Protein 1NRF (pdb70)

GO terms:
  GO:0005886 plasma membrane (C, EXP)

Solvent-accessible surface area: 11042 Å² total; per-residue (Å²): 81,40,135,61,45,70,51,68,113,56,108,9,36,96,30,2,87,127,31,72,12,61,0,0,0,0,7,4,24,24,90,145,114,35,0,6,0,32,52,114,165,23,0,54,37,95,40,18,0,0,14,0,2,3,1,0,3,0,0,19,0,5,52,62,50,44,12,66,125,142,96,8,108,35,93,62,96,48,63,165,50,112,122,177,104,42,26,91,76,5,58,2,74,41,0,3,95,30,22,0,15,4,0,2,30,64,0,3,121,116,11,24,66,121,119,2,100,127,6,0,144,66,4,129,0,3,58,45,68,10,40,74,35,20,49,1,5,67,78,28,20,0,52,1,5,0,15,50,0,0,20,9,1,40,65,1,47,68,37,100,42,124,34,117,134,66,12,10,89,5,0,34,54,11,5,100,97,107,132,38,130,49,60,27,4,0,4,13,43,1,60,18,96,76,100,33,112,73,11,8,0,4,4,1,1,0,0,33,28,108,119,21,17,24,1,0,0,0,1,1,51,7,118,66,173,57,1,3,65,6,0,14,101,0,0,58,30,0,1,81,141,78,46,14,10,71

Sequence (246 aa):
FLPGTNVEYEDYSTFFDKFSASGGFVLFNSNRKKYTIYNRKESTSRFAPASTYKVFSALLALESGIITKNDSHMTWDGTQYPYKEWNQDQDLFSAMSSSTTWYFQKLDRQIGEDHLRHYLKSIHYGNEDFSVPADYWWLDGSLQISPLEQVNILKKFYDNEFDFKQSNIETVKDSIRLEESNGRVLSGKTGTSVINGELHAGWFIGYVETADNTFFFAVHIQGEKRAAGSSAAEIALSILDKKGIYP

InterPro domains:
  IPR001460 Penicillin-binding protein, transpeptidase [PF00905] (377-590)
  IPR008756 Peptidase M56 [PF05569] (12-308)
  IPR012338 Beta-lactamase/transpeptidase-like [G3DSA:3.40.710.10] (341-601)
  IPR012338 Beta-lactamase/transpeptidase-like [SSF56601] (356-594)
  IPR052173 Beta-lactam antibiotic response regulator [PTHR34978] (4-353)

CATH classification: 3.40.710.10

Radius of gyration: 17.17 Å; Cα contacts (8 Å, |Δi|>4): 501; chains: 1; bounding box: 43×40×42 Å

B-factor: mean 40.25, std 11.29, range [9.97, 75.75]

Organism: Bacillus licheniformis (NCBI:txid1402)

Structure (mmCIF, N/CA/C/O backbone):
data_1NRF
#
_entry.id   1NRF
#
_cell.length_a   45.848
_cell.length_b   45.848
_cell.length_c   130.198
_cell.angle_alpha   90.00
_cell.angle_beta   90.00
_cell.angle_gamma   90.00
#
_symmetry.space_group_name_H-M   'P 41'
#
loop_
_entity.id
_entity.type
_entity.pdbx_description
1 polymer 'REGULATORY PROTEIN BLAR1'
2 water water
#
loop_
_atom_site.group_PDB
_atom_site.id
_atom_site.type_symbol
_atom_site.label_atom_id
_atom_site.label_alt_id
_atom_site.label_comp_id
_atom_site.label_asym_id
_atom_site.label_entity_id
_atom_site.label_seq_id
_atom_site.pdbx_PDB_ins_code
_atom_site.Cartn_x
_atom_site.Cartn_y
_atom_site.Cartn_z
_atom_site.occupancy
_atom_site.B_iso_or_equiv
_atom_site.auth_seq_id
_atom_site.auth_comp_id
_atom_site.auth_asym_id
_atom_site.auth_atom_id
_atom_site.pdbx_PDB_model_num
ATOM 1 N N . PHE A 1 13 ? 22.309 30.596 -14.654 1.00 53.80 352 PHE A N 1
ATOM 2 C CA . PHE A 1 13 ? 21.032 30.414 -15.413 1.00 55.71 352 PHE A CA 1
ATOM 3 C C . PHE A 1 13 ? 21.215 29.477 -16.596 1.00 56.67 352 PHE A C 1
ATOM 4 O O . PHE A 1 13 ? 21.500 29.913 -17.714 1.00 57.37 352 PHE A O 1
ATOM 12 N N . LEU A 1 14 ? 21.043 28.186 -16.333 1.00 57.14 353 LEU A N 1
ATOM 13 C CA . LEU A 1 14 ? 21.192 27.151 -17.347 1.00 58.90 353 LEU A CA 1
ATOM 14 C C . LEU A 1 14 ? 20.391 27.450 -18.616 1.00 59.78 353 LEU A C 1
ATOM 15 O O . LEU A 1 14 ? 19.298 28.017 -18.562 1.00 61.50 353 LEU A O 1
ATOM 20 N N . PRO A 1 15 ? 20.931 27.074 -19.782 1.00 60.19 354 PRO A N 1
ATOM 21 C CA . PRO A 1 15 ? 20.206 27.330 -21.029 1.00 59.78 354 PRO A CA 1
ATOM 22 C C . PRO A 1 15 ? 18.940 26.484 -21.102 1.00 58.71 354 PRO A C 1
ATOM 23 O O . PRO A 1 15 ? 18.980 25.273 -20.888 1.00 57.78 354 PRO A O 1
ATOM 27 N N . GLY A 1 16 ? 17.821 27.134 -21.398 1.00 58.68 355 GLY A N 1
ATOM 28 C CA . GLY A 1 16 ? 16.556 26.432 -21.489 1.00 58.75 355 GLY A CA 1
ATOM 29 C C . GLY A 1 16 ? 15.796 26.469 -20.180 1.00 58.67 355 GLY A C 1
ATOM 30 O O . GLY A 1 16 ? 15.216 25.462 -19.778 1.00 58.99 355 GLY A O 1
ATOM 31 N N . THR A 1 17 ? 15.792 27.630 -19.523 1.00 58.35 356 THR A N 1
ATOM 32 C CA . THR A 1 17 ? 15.113 27.801 -18.236 1.00 56.99 356 THR A CA 1
ATOM 33 C C . THR A 1 17 ? 14.408 29.154 -18.131 1.00 56.83 356 THR A C 1
ATOM 34 O O . THR A 1 17 ? 14.483 29.971 -19.048 1.00 56.49 356 THR A O 1
ATOM 38 N N . ASN A 1 18 ? 13.717 29.372 -17.010 1.00 56.74 357 ASN A N 1
ATOM 39 C CA . ASN A 1 18 ? 13.018 30.630 -16.748 1.00 56.79 357 ASN A CA 1
ATOM 40 C C . ASN A 1 18 ? 13.227 31.030 -15.279 1.00 56.08 357 ASN A C 1
ATOM 41 O O . ASN A 1 18 ? 13.455 30.182 -14.417 1.00 54.94 357 ASN A O 1
ATOM 46 N N . VAL A 1 19 ? 13.166 32.326 -15.000 1.00 55.91 358 VAL A N 1
ATOM 47 C CA . VAL A 1 19 ? 13.389 32.822 -13.649 1.00 54.99 358 VAL A CA 1
ATOM 48 C C . VAL A 1 19 ? 12.197 33.562 -13.044 1.00 54.19 358 VAL A C 1
ATOM 49 O O . VAL A 1 19 ? 11.459 34.257 -13.737 1.00 53.96 358 VAL A O 1
ATOM 53 N N . GLU A 1 20 ? 12.029 33.395 -11.737 1.00 54.79 359 GLU A N 1
ATOM 54 C CA . GLU A 1 20 ? 10.956 34.031 -10.978 1.00 54.37 359 GLU A CA 1
ATOM 55 C C . GLU A 1 20 ? 11.592 34.747 -9.786 1.00 52.00 359 GLU A C 1
ATOM 56 O O . GLU A 1 20 ? 12.605 34.303 -9.249 1.00 50.81 359 GLU A O 1
ATOM 62 N N . TYR A 1 21 ? 11.004 35.857 -9.374 1.00 49.29 360 TYR A N 1
ATOM 63 C CA . TYR A 1 21 ? 11.546 36.596 -8.250 1.00 47.21 360 TYR A CA 1
ATOM 64 C C . TYR A 1 21 ? 10.536 36.686 -7.117 1.00 47.72 360 TYR A C 1
ATOM 65 O O . TYR A 1 21 ? 9.339 36.837 -7.352 1.00 46.09 360 TYR A O 1
ATOM 74 N N . GLU A 1 22 ? 11.025 36.569 -5.887 1.00 48.69 361 GLU A N 1
ATOM 75 C CA . GLU A 1 22 ? 10.166 36.652 -4.714 1.00 49.79 361 GLU A CA 1
ATOM 76 C C . GLU A 1 22 ? 10.856 37.383 -3.583 1.00 49.96 361 GLU A C 1
ATOM 77 O O . GLU A 1 22 ? 12.073 37.577 -3.600 1.00 49.92 361 GLU A O 1
ATOM 83 N N . ASP A 1 23 ? 10.067 37.793 -2.599 1.00 49.79 362 ASP A N 1
ATOM 84 C CA . ASP A 1 23 ? 10.598 38.526 -1.461 1.00 50.37 362 ASP A CA 1
ATOM 85 C C . ASP A 1 23 ? 10.555 37.673 -0.199 1.00 48.96 362 ASP A C 1
ATOM 86 O O . ASP A 1 23 ? 9.489 37.225 0.217 1.00 48.51 362 ASP A O 1
ATOM 91 N N . TYR A 1 24 ? 11.720 37.453 0.402 1.00 48.14 363 TYR A N 1
ATOM 92 C CA . TYR A 1 24 ? 11.813 36.659 1.616 1.00 46.98 363 TYR A CA 1
ATOM 93 C C . TYR A 1 24 ? 12.554 37.423 2.701 1.00 46.49 363 TYR A C 1
ATOM 94 O O . TYR A 1 24 ? 13.037 36.839 3.673 1.00 46.67 363 TYR A O 1
ATOM 103 N N . SER A 1 25 ? 12.635 38.737 2.523 1.00 45.96 364 SER A N 1
ATOM 104 C CA . SER A 1 25 ? 13.297 39.624 3.473 1.00 45.86 364 SER A CA 1
ATOM 105 C C . SER A 1 25 ? 13.025 39.261 4.928 1.00 44.94 364 SER A C 1
ATOM 106 O O . SER A 1 25 ? 13.954 39.097 5.719 1.00 44.24 364 SER A O 1
ATOM 109 N N . THR A 1 26 ? 11.744 39.151 5.272 1.00 45.14 365 THR A N 1
ATOM 110 C CA . THR A 1 26 ? 11.320 38.835 6.635 1.00 45.39 365 THR A CA 1
ATOM 111 C C . THR A 1 26 ? 11.981 37.580 7.212 1.00 44.21 365 THR A C 1
ATOM 112 O O . THR A 1 26 ? 12.220 37.494 8.420 1.00 41.60 365 THR A O 1
ATOM 116 N N . PHE A 1 27 ? 12.271 36.608 6.353 1.00 43.30 366 PHE A N 1
ATOM 117 C CA . PHE A 1 27 ? 12.920 35.387 6.804 1.00 43.48 366 PHE A CA 1
ATOM 118 C C . PHE A 1 27 ? 14.372 35.690 7.158 1.00 42.75 366 PHE A C 1
ATOM 119 O O . PHE A 1 27 ? 14.938 35.083 8.065 1.00 44.20 366 PHE A O 1
ATOM 127 N N . PHE A 1 28 ? 14.967 36.636 6.441 1.00 41.27 367 PHE A N 1
ATOM 128 C CA . PHE A 1 28 ? 16.345 37.040 6.702 1.00 40.72 367 PHE A CA 1
ATOM 129 C C . PHE A 1 28 ? 16.372 37.996 7.901 1.00 41.71 367 PHE A C 1
ATOM 130 O O . PHE A 1 28 ? 17.300 37.970 8.711 1.00 42.10 367 PHE A O 1
ATOM 138 N N . ASP A 1 29 ? 15.336 38.825 8.013 1.00 41.46 368 ASP A N 1
ATOM 139 C CA . ASP A 1 29 ? 15.214 39.789 9.106 1.00 40.64 368 ASP A CA 1
ATOM 140 C C . ASP A 1 29 ? 15.223 39.104 10.468 1.00 39.82 368 ASP A C 1
ATOM 141 O O . ASP A 1 29 ? 15.760 39.643 11.434 1.00 37.95 368 ASP A O 1
ATOM 146 N N . LYS A 1 30 ? 14.608 37.925 10.540 1.00 41.34 369 LYS A N 1
ATOM 147 C CA . LYS A 1 30 ? 14.521 37.166 11.790 1.00 42.56 369 LYS A CA 1
ATOM 148 C C . LYS A 1 30 ? 15.876 36.880 12.421 1.00 41.53 369 LYS A C 1
ATOM 149 O O . LYS A 1 30 ? 15.972 36.684 13.630 1.00 42.32 369 LYS A O 1
ATOM 155 N N . PHE A 1 31 ? 16.919 36.862 11.599 1.00 41.63 370 PHE A N 1
ATOM 156 C CA . PHE A 1 31 ? 18.268 36.591 12.078 1.00 40.91 370 PHE A CA 1
ATOM 157 C C . PHE A 1 31 ? 19.177 37.801 11.940 1.00 40.71 370 PHE A C 1
ATOM 158 O O . PHE A 1 31 ? 20.401 37.668 11.920 1.00 41.15 370 PHE A O 1
ATOM 166 N N . SER A 1 32 ? 18.565 38.980 11.859 1.00 39.93 371 SER A N 1
ATOM 167 C CA . SER A 1 32 ? 19.307 40.227 11.725 1.00 41.39 371 SER A CA 1
ATOM 168 C C . SER A 1 32 ? 20.335 40.089 10.610 1.0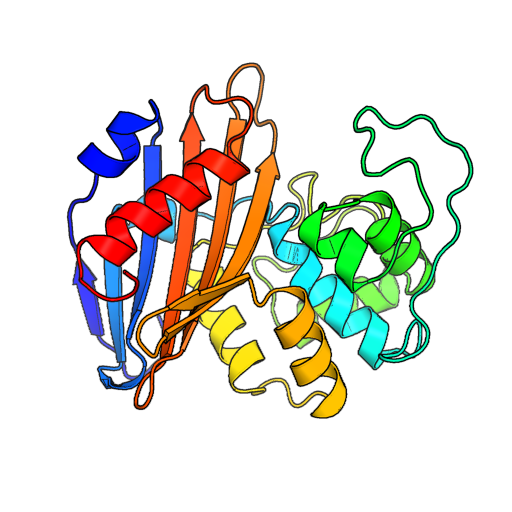0 40.54 371 SER A C 1
ATOM 169 O O . SER A 1 32 ? 21.469 40.573 10.721 1.00 41.07 371 SER A O 1
ATOM 172 N N . ALA A 1 33 ? 19.925 39.435 9.528 1.00 40.00 372 ALA A N 1
ATOM 173 C CA . ALA A 1 33 ? 20.811 39.207 8.394 1.00 39.89 372 ALA A CA 1
ATOM 174 C C . ALA A 1 33 ? 20.246 39.672 7.059 1.00 39.79 372 ALA A C 1
ATOM 175 O O . ALA A 1 33 ? 19.046 39.918 6.916 1.00 39.18 372 ALA A O 1
ATOM 177 N N . SER A 1 34 ? 21.139 39.786 6.083 1.00 39.87 373 SER A N 1
ATOM 178 C CA . SER A 1 34 ? 20.773 40.159 4.726 1.00 39.94 373 SER A CA 1
ATOM 179 C C . SER A 1 34 ? 21.483 39.136 3.847 1.00 38.43 373 SER A C 1
ATOM 180 O O . SER A 1 34 ? 22.518 38.597 4.228 1.00 39.32 373 SER A O 1
ATOM 183 N N . GLY A 1 35 ? 20.920 38.849 2.684 1.00 38.65 374 GLY A N 1
ATOM 184 C CA . GLY A 1 35 ? 21.539 37.873 1.811 1.00 36.21 374 GLY A CA 1
ATOM 185 C C . GLY A 1 35 ? 20.659 37.500 0.637 1.00 36.48 374 GLY A C 1
ATOM 186 O O . GLY A 1 35 ? 19.816 38.287 0.196 1.00 35.45 374 GLY A O 1
ATOM 187 N N . GLY A 1 36 ? 20.851 36.291 0.128 1.00 34.93 375 GLY A N 1
ATOM 188 C CA . GLY A 1 36 ? 20.071 35.865 -1.009 1.00 34.43 375 GLY A CA 1
ATOM 189 C C . GLY A 1 36 ? 19.582 34.443 -0.920 1.00 34.66 375 GLY A C 1
ATOM 190 O O . GLY A 1 36 ? 19.995 33.670 -0.049 1.00 36.61 375 GLY A O 1
ATOM 191 N N . PHE A 1 37 ? 18.696 34.100 -1.848 1.00 33.87 376 PHE A N 1
ATOM 192 C CA . PHE A 1 37 ? 18.116 32.774 -1.906 1.00 30.24 376 PHE A CA 1
ATOM 193 C C . PHE A 1 37 ? 17.885 32.353 -3.353 1.00 29.50 376 PHE A C 1
ATOM 194 O O . PHE A 1 37 ? 17.214 33.050 -4.118 1.00 29.63 376 PHE A O 1
ATOM 202 N N . VAL A 1 38 ? 18.466 31.219 -3.726 1.00 26.52 377 VAL A N 1
ATOM 203 C CA . VAL A 1 38 ? 18.286 30.676 -5.056 1.00 23.66 377 VAL A CA 1
ATOM 204 C C . VAL A 1 38 ? 17.725 29.266 -4.927 1.00 25.59 377 VAL A C 1
ATOM 205 O O . VAL A 1 38 ? 18.298 28.421 -4.235 1.00 25.41 377 VAL A O 1
ATOM 209 N N . LEU A 1 39 ? 16.587 29.025 -5.568 1.00 26.12 378 LEU A N 1
ATOM 210 C CA . LEU A 1 39 ? 15.980 27.699 -5.578 1.00 28.10 378 LEU A CA 1
ATOM 211 C C . LEU A 1 39 ? 15.782 27.290 -7.040 1.00 29.72 378 LEU A C 1
ATOM 212 O O . LEU A 1 39 ? 15.414 28.122 -7.873 1.00 32.03 378 LEU A O 1
ATOM 217 N N . PHE A 1 40 ? 16.036 26.024 -7.360 1.00 30.52 379 PHE A N 1
ATOM 218 C CA . PHE A 1 40 ? 15.862 25.546 -8.728 1.00 29.96 379 PHE A CA 1
ATOM 219 C C . PHE A 1 40 ? 14.984 24.305 -8.835 1.00 31.30 379 PHE A C 1
ATOM 220 O O . PHE A 1 40 ? 15.311 23.249 -8.283 1.00 31.01 379 PHE A O 1
ATOM 228 N N . ASN A 1 41 ? 13.870 24.449 -9.556 1.00 31.91 380 ASN A N 1
ATOM 229 C CA . ASN A 1 41 ? 12.921 23.360 -9.782 1.00 32.51 380 ASN A CA 1
ATOM 230 C C . ASN A 1 41 ? 13.315 22.645 -11.081 1.00 32.71 380 ASN A C 1
ATOM 231 O O . ASN A 1 41 ? 13.141 23.184 -12.171 1.00 30.14 380 ASN A O 1
ATOM 236 N N . SER A 1 42 ? 13.837 21.431 -10.953 1.00 35.44 381 SER A N 1
ATOM 237 C CA . SER A 1 42 ? 14.288 20.651 -12.104 1.00 39.60 381 SER A CA 1
ATOM 238 C C . SER A 1 42 ? 13.212 20.411 -13.150 1.00 41.21 381 SER A C 1
ATOM 239 O O . SER A 1 42 ? 13.420 20.672 -14.337 1.00 41.08 381 SER A O 1
ATOM 242 N N . ASN A 1 43 ? 12.069 19.900 -12.705 1.00 43.09 382 ASN A N 1
ATOM 243 C CA . ASN A 1 43 ? 10.953 19.617 -13.601 1.00 44.88 382 ASN A CA 1
ATOM 244 C C . ASN A 1 43 ? 10.424 20.864 -14.289 1.00 44.52 382 ASN A C 1
ATOM 245 O O . ASN A 1 43 ? 10.157 20.856 -15.485 1.00 46.11 382 ASN A O 1
ATOM 250 N N . ARG A 1 44 ? 10.260 21.933 -13.525 1.00 45.58 383 ARG A N 1
ATOM 251 C CA . ARG A 1 44 ? 9.750 23.181 -14.068 1.00 45.94 383 ARG A CA 1
ATOM 252 C C . ARG A 1 44 ? 10.873 24.030 -14.656 1.00 46.17 383 ARG A C 1
ATOM 253 O O . ARG A 1 44 ? 10.616 25.105 -15.210 1.00 46.97 383 ARG A O 1
ATOM 261 N N . LYS A 1 45 ? 12.113 23.544 -14.546 1.00 45.03 384 LYS A N 1
ATOM 262 C CA . LYS A 1 45 ? 13.278 24.277 -15.046 1.00 42.07 384 LYS A CA 1
ATOM 263 C C . LYS A 1 45 ? 13.103 25.741 -14.642 1.00 40.44 384 LYS A C 1
ATOM 264 O O . LYS A 1 45 ? 13.336 26.650 -15.437 1.00 40.33 384 LYS A O 1
ATOM 270 N N . LYS A 1 46 ? 12.672 25.958 -13.407 1.00 37.87 385 LYS A N 1
ATOM 271 C CA . LYS A 1 46 ? 12.446 27.306 -12.915 1.00 36.42 385 LYS A CA 1
ATOM 272 C C . LYS A 1 46 ? 13.284 27.688 -11.699 1.00 34.79 385 LYS A C 1
ATOM 273 O O . LYS A 1 46 ? 13.460 26.908 -10.759 1.00 32.31 385 LYS A O 1
ATOM 279 N N . TYR A 1 47 ? 13.797 28.909 -11.734 1.00 33.78 386 TYR A N 1
ATOM 280 C CA . TYR A 1 47 ? 14.570 29.438 -10.631 1.00 33.20 386 TYR A CA 1
ATOM 281 C C . TYR A 1 47 ? 13.673 30.394 -9.875 1.00 34.24 386 TYR A C 1
ATOM 282 O O . TYR A 1 47 ? 12.953 31.195 -10.481 1.00 35.79 386 TYR A O 1
ATOM 291 N N . THR A 1 48 ? 13.701 30.297 -8.554 1.00 34.34 387 THR A N 1
ATOM 292 C CA . THR A 1 48 ? 12.948 31.213 -7.720 1.00 35.35 387 THR A CA 1
ATOM 293 C C . THR A 1 48 ? 14.040 31.860 -6.888 1.00 37.28 387 THR A C 1
ATOM 294 O O . THR A 1 48 ? 14.739 31.176 -6.134 1.00 37.08 387 THR A O 1
ATOM 298 N N . ILE A 1 49 ? 14.222 33.165 -7.043 1.00 38.00 388 ILE A N 1
ATOM 299 C CA . ILE A 1 49 ? 15.261 33.819 -6.276 1.00 40.60 388 ILE A CA 1
ATOM 300 C C . ILE A 1 49 ? 14.915 35.138 -5.631 1.00 38.33 388 ILE A C 1
ATOM 301 O O . ILE A 1 49 ? 14.206 35.967 -6.193 1.00 35.73 388 ILE A O 1
ATOM 306 N N . TYR A 1 50 ? 15.442 35.300 -4.423 1.00 38.26 389 TYR A N 1
ATOM 307 C CA . TYR A 1 50 ? 15.265 36.505 -3.641 1.00 38.07 389 TYR A CA 1
ATOM 308 C C . TYR A 1 50 ? 16.604 37.244 -3.629 1.00 39.01 389 TYR A C 1
ATOM 309 O O . TYR A 1 50 ? 17.654 36.634 -3.371 1.00 37.91 389 TYR A O 1
ATOM 318 N N . ASN A 1 51 ? 16.549 38.547 -3.916 1.00 38.60 390 ASN A N 1
ATOM 319 C CA . ASN A 1 51 ? 17.719 39.424 -3.949 1.00 38.16 390 ASN A CA 1
ATOM 320 C C . ASN A 1 51 ? 18.689 39.001 -5.050 1.00 39.48 390 ASN A C 1
ATOM 321 O O . ASN A 1 51 ? 19.701 38.352 -4.776 1.00 39.14 390 ASN A O 1
ATOM 326 N N . ARG A 1 52 ? 18.382 39.388 -6.287 1.00 39.80 391 ARG A N 1
ATOM 327 C CA . ARG A 1 52 ? 19.202 39.032 -7.437 1.00 41.45 391 ARG A CA 1
ATOM 328 C C . ARG A 1 52 ? 20.673 39.434 -7.324 1.00 42.10 391 ARG A C 1
ATOM 329 O O . ARG A 1 52 ? 21.563 38.715 -7.793 1.00 41.47 391 ARG A O 1
ATOM 337 N N . LYS A 1 53 ? 20.926 40.581 -6.705 1.00 42.12 392 LYS A N 1
ATOM 338 C CA . LYS A 1 53 ? 22.287 41.081 -6.557 1.00 41.85 392 LYS A CA 1
ATOM 339 C C . LYS A 1 53 ? 23.161 40.104 -5.760 1.00 40.03 392 LYS A C 1
ATOM 340 O O . LYS A 1 53 ? 24.220 39.694 -6.226 1.00 39.36 392 LYS A O 1
ATOM 346 N N . GLU A 1 54 ? 22.705 39.730 -4.566 1.00 37.55 393 GLU A N 1
ATOM 347 C CA . GLU A 1 54 ? 23.433 38.796 -3.717 1.00 35.99 393 GLU A CA 1
ATOM 348 C C . GLU A 1 54 ? 23.564 37.429 -4.386 1.00 32.86 393 GLU A C 1
ATOM 349 O O . GLU A 1 54 ? 24.622 36.797 -4.351 1.00 29.76 393 GLU A O 1
ATOM 355 N N . SER A 1 55 ? 22.474 36.992 -5.003 1.00 30.05 394 SER A N 1
ATOM 356 C CA . SER A 1 55 ? 22.415 35.697 -5.666 1.00 29.41 394 SER A CA 1
ATOM 357 C C . SER A 1 55 ? 23.379 35.557 -6.842 1.00 28.46 394 SER A C 1
ATOM 358 O O . SER A 1 55 ? 23.638 34.447 -7.303 1.00 26.46 394 SER A O 1
ATOM 361 N N . THR A 1 56 ? 23.898 36.679 -7.330 1.00 27.19 395 THR A N 1
ATOM 362 C CA . THR A 1 56 ? 24.820 36.657 -8.458 1.00 28.91 395 THR A CA 1
ATOM 363 C C . THR A 1 56 ? 26.213 37.177 -8.068 1.00 29.33 395 THR A C 1
ATOM 364 O O . THR A 1 56 ? 27.132 37.226 -8.877 1.00 28.28 395 THR A O 1
ATOM 368 N N . SER A 1 57 ? 26.361 37.562 -6.812 1.00 30.26 396 SER A N 1
ATOM 369 C CA . SER A 1 57 ? 27.639 38.044 -6.320 1.00 28.60 396 SER A CA 1
ATOM 370 C C . SER A 1 57 ? 28.387 36.836 -5.781 1.00 27.82 396 SER A C 1
ATOM 371 O O . SER A 1 57 ? 27.783 35.966 -5.173 1.00 25.17 396 SER A O 1
ATOM 374 N N . ARG A 1 58 ? 29.695 36.786 -6.016 1.00 28.62 397 ARG A N 1
ATOM 375 C CA . ARG A 1 58 ? 30.521 35.678 -5.549 1.00 27.42 397 ARG A CA 1
ATOM 376 C C . ARG A 1 58 ? 31.100 35.964 -4.177 1.00 28.16 397 ARG A C 1
ATOM 377 O O . ARG A 1 58 ? 31.369 37.107 -3.827 1.00 28.85 397 ARG A O 1
ATOM 385 N N . PHE A 1 59 ? 31.283 34.908 -3.397 1.00 27.83 398 PHE A N 1
ATOM 386 C CA . PHE A 1 59 ? 31.832 35.030 -2.061 1.00 26.21 398 PHE A CA 1
ATOM 387 C C . PHE A 1 59 ? 32.721 33.823 -1.820 1.00 27.58 398 PHE A C 1
ATOM 388 O O . PHE A 1 59 ? 32.678 32.852 -2.584 1.00 26.68 398 PHE A O 1
ATOM 396 N N . ALA A 1 60 ? 33.536 33.879 -0.773 1.00 25.73 399 ALA A N 1
ATOM 397 C CA . ALA A 1 60 ? 34.375 32.739 -0.471 1.00 28.57 399 ALA A CA 1
ATOM 398 C C . ALA A 1 60 ? 33.396 31.592 -0.163 1.00 28.12 399 ALA A C 1
ATOM 399 O O . ALA A 1 60 ? 32.444 31.760 0.597 1.00 27.04 399 ALA A O 1
ATOM 401 N N . PRO A 1 61 ? 33.615 30.419 -0.763 1.00 28.94 400 PRO A N 1
ATOM 402 C CA . PRO A 1 61 ? 32.728 29.272 -0.527 1.00 27.34 400 PRO A CA 1
ATOM 403 C C . PRO A 1 61 ? 32.763 28.702 0.895 1.00 26.49 400 PRO A C 1
ATOM 404 O O . PRO A 1 61 ? 31.775 28.133 1.368 1.00 26.90 400 PRO A O 1
ATOM 408 N N . ALA A 1 62 ? 33.896 28.860 1.571 1.00 27.27 401 ALA A N 1
ATOM 409 C CA . ALA A 1 62 ? 34.075 28.352 2.932 1.00 26.18 401 ALA A CA 1
ATOM 410 C C . ALA A 1 62 ? 33.762 26.848 2.997 1.00 25.45 401 ALA A C 1
ATOM 411 O O . ALA A 1 62 ? 33.968 26.127 2.019 1.00 25.18 401 ALA A O 1
ATOM 413 N N . SER A 1 63 ? 33.267 26.366 4.131 1.00 25.19 402 SER A N 1
ATOM 414 C CA . SER A 1 63 ? 32.957 24.940 4.237 1.00 25.97 402 SER A CA 1
ATOM 415 C C . SER A 1 63 ? 32.013 24.357 3.173 1.00 27.08 402 SER A C 1
ATOM 416 O O . SER A 1 63 ? 31.883 23.142 3.096 1.00 26.43 402 SER A O 1
ATOM 419 N N . THR A 1 64 ? 31.350 25.188 2.364 1.00 26.81 403 THR A N 1
ATOM 420 C CA . THR A 1 64 ? 30.461 24.629 1.333 1.00 26.81 403 THR A CA 1
ATOM 421 C C . THR A 1 64 ? 31.284 23.881 0.296 1.00 26.67 403 THR A C 1
ATOM 422 O O . THR A 1 64 ? 30.795 22.964 -0.362 1.00 25.45 403 THR A O 1
ATOM 426 N N . TYR A 1 65 ? 32.547 24.271 0.174 1.00 25.94 404 TYR A N 1
ATOM 427 C CA . TYR A 1 65 ? 33.434 23.674 -0.808 1.00 27.63 404 TYR A CA 1
ATOM 428 C C . TYR A 1 65 ? 33.907 22.246 -0.466 1.00 28.60 404 TYR A C 1
ATOM 429 O O . TYR A 1 65 ? 34.378 21.510 -1.343 1.00 28.55 404 TYR A O 1
ATOM 438 N N . LYS A 1 66 ? 33.784 21.861 0.803 1.00 28.43 405 LYS A N 1
ATOM 439 C CA . LYS A 1 66 ? 34.199 20.533 1.256 1.00 29.65 405 LYS A CA 1
ATOM 440 C C . LYS A 1 66 ? 33.569 19.386 0.446 1.00 31.32 405 LYS A C 1
ATOM 441 O O . LYS A 1 66 ? 34.141 18.299 0.333 1.00 32.12 405 LYS A O 1
ATOM 447 N N . VAL A 1 67 ? 32.389 19.634 -0.113 1.00 31.63 406 VAL A N 1
ATOM 448 C CA . VAL A 1 67 ? 31.697 18.639 -0.927 1.00 31.47 406 VAL A CA 1
ATOM 449 C C . VAL A 1 67 ? 32.560 18.274 -2.136 1.00 30.50 406 VAL A C 1
ATOM 450 O O . VAL A 1 67 ? 32.731 17.098 -2.462 1.00 28.37 406 VAL A O 1
ATOM 454 N N . PHE A 1 68 ? 33.111 19.288 -2.789 1.00 30.50 407 PHE A N 1
ATOM 455 C CA . PHE A 1 68 ? 33.938 19.052 -3.961 1.00 33.75 407 PHE A CA 1
ATOM 456 C C . PHE A 1 68 ? 35.351 18.660 -3.566 1.00 35.28 407 PHE A C 1
ATOM 457 O O . PHE A 1 68 ? 36.035 17.958 -4.302 1.00 35.84 407 PHE A O 1
ATOM 465 N N . SER A 1 69 ? 35.783 19.114 -2.398 1.00 37.89 408 SER A N 1
ATOM 466 C CA . SER A 1 69 ? 37.103 18.758 -1.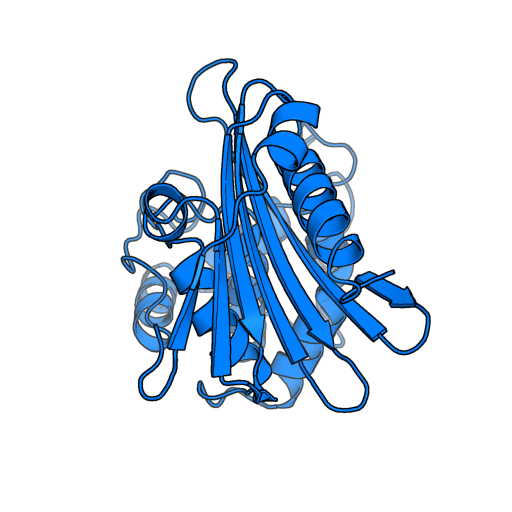902 1.00 39.54 408 SER A CA 1
ATOM 467 C C . SER A 1 69 ? 37.091 17.244 -1.691 1.00 38.82 408 SER A C 1
ATOM 468 O O . SER A 1 69 ? 38.027 16.538 -2.071 1.00 40.15 408 SER A O 1
ATOM 471 N N . ALA A 1 70 ? 36.008 16.761 -1.089 1.00 37.25 409 ALA A N 1
ATOM 472 C CA . ALA A 1 70 ? 35.833 15.341 -0.806 1.00 36.39 409 ALA A CA 1
ATOM 473 C C . ALA A 1 70 ? 35.768 14.501 -2.083 1.00 35.09 409 ALA A C 1
ATOM 474 O O . ALA A 1 70 ? 36.286 13.390 -2.135 1.00 33.84 409 ALA A O 1
ATOM 476 N N . LEU A 1 71 ? 35.132 15.047 -3.113 1.00 35.27 410 LEU A N 1
ATOM 477 C CA . LEU A 1 71 ? 34.984 14.351 -4.385 1.00 35.28 410 LEU A CA 1
ATOM 478 C C . LEU A 1 71 ? 36.329 14.161 -5.091 1.00 34.80 410 LEU A C 1
ATOM 479 O O . LEU A 1 71 ? 36.589 13.111 -5.676 1.00 34.76 410 LEU A O 1
ATOM 484 N N . LEU A 1 72 ? 37.179 15.181 -5.038 1.00 32.80 411 LEU A N 1
ATOM 485 C CA . LEU A 1 72 ? 38.483 15.091 -5.667 1.00 30.45 411 LEU A CA 1
ATOM 486 C C . LEU A 1 72 ? 39.307 14.058 -4.906 1.00 31.65 411 LEU A C 1
ATOM 487 O O . LEU A 1 72 ? 39.981 13.233 -5.517 1.00 30.36 411 LEU A O 1
ATOM 492 N N . ALA A 1 73 ? 39.237 14.102 -3.575 1.00 31.58 412 ALA A N 1
ATOM 493 C CA . ALA A 1 73 ? 39.986 13.173 -2.734 1.00 32.69 412 ALA A CA 1
ATOM 494 C C . ALA A 1 73 ? 39.659 11.714 -3.055 1.00 35.22 412 ALA A C 1
ATOM 495 O O . ALA A 1 73 ? 40.552 10.863 -3.116 1.00 37.21 412 ALA A O 1
ATOM 497 N N . LEU A 1 74 ? 38.378 11.426 -3.251 1.00 35.36 413 LEU A N 1
ATOM 498 C CA . LEU A 1 74 ? 37.943 10.075 -3.579 1.00 37.75 413 LEU A CA 1
ATOM 499 C C . LEU A 1 74 ? 38.428 9.681 -4.978 1.00 38.94 413 LEU A C 1
ATOM 500 O O . LEU A 1 74 ? 38.991 8.603 -5.180 1.00 39.38 413 LEU A O 1
ATOM 505 N N . GLU A 1 75 ? 38.199 10.568 -5.939 1.00 39.96 414 GLU A N 1
ATOM 506 C CA . GLU A 1 75 ? 38.598 10.344 -7.322 1.00 40.19 414 GLU A CA 1
ATOM 507 C C . GLU A 1 75 ? 40.092 10.095 -7.488 1.00 41.66 414 GLU A C 1
ATOM 508 O O . GLU A 1 75 ? 40.508 9.447 -8.449 1.00 42.46 414 GLU A O 1
ATOM 514 N N . SER A 1 76 ? 40.889 10.617 -6.557 1.00 42.32 415 SER A N 1
ATOM 515 C CA . SER A 1 76 ? 42.343 10.469 -6.589 1.00 42.94 415 SER A CA 1
ATOM 516 C C . SER A 1 76 ? 42.829 9.216 -5.865 1.00 43.22 415 SER A C 1
ATOM 517 O O . SER A 1 76 ? 43.986 8.820 -6.002 1.00 41.67 415 SER A O 1
ATOM 520 N N . GLY A 1 77 ? 41.943 8.602 -5.092 1.00 43.04 416 GLY A N 1
ATOM 521 C CA . GLY A 1 77 ? 42.320 7.419 -4.351 1.00 42.94 416 GLY A CA 1
ATOM 522 C C . GLY A 1 77 ? 42.915 7.787 -3.005 1.00 44.28 416 GLY A C 1
ATOM 523 O O . GLY A 1 77 ? 43.368 6.912 -2.261 1.00 45.92 416 GLY A O 1
ATOM 524 N N . ILE A 1 78 ? 42.920 9.081 -2.685 1.00 44.01 417 ILE A N 1
ATOM 525 C CA . ILE A 1 78 ? 43.458 9.554 -1.406 1.00 43.35 417 ILE A CA 1
ATOM 526 C C . ILE A 1 78 ? 42.682 8.945 -0.237 1.00 42.06 417 ILE A C 1
ATOM 527 O O . ILE A 1 78 ? 43.226 8.765 0.851 1.00 41.02 417 ILE A O 1
ATOM 532 N N . ILE A 1 79 ? 41.407 8.643 -0.477 1.00 40.87 418 ILE A N 1
ATOM 533 C CA . ILE A 1 79 ? 40.533 8.030 0.517 1.00 39.53 418 ILE A CA 1
ATOM 534 C C . ILE A 1 79 ? 39.502 7.192 -0.223 1.00 41.03 418 ILE A C 1
ATOM 535 O O . ILE A 1 79 ? 39.307 7.361 -1.426 1.00 40.15 418 ILE A O 1
ATOM 540 N N . THR A 1 80 ? 38.848 6.287 0.498 1.00 42.89 419 THR A N 1
ATOM 541 C CA . THR A 1 80 ? 37.831 5.418 -0.090 1.00 45.92 419 THR A CA 1
ATOM 542 C C . THR A 1 80 ? 36.615 5.341 0.821 1.00 47.26 419 THR A C 1
ATOM 543 O O . THR A 1 80 ? 36.683 5.708 1.988 1.00 46.66 419 THR A O 1
ATOM 547 N N . LYS A 1 81 ? 35.501 4.865 0.278 1.00 51.60 420 LYS A N 1
ATOM 548 C CA . LYS A 1 81 ? 34.263 4.720 1.039 1.00 54.77 420 LYS A CA 1
ATOM 549 C C . LYS A 1 81 ? 34.515 3.962 2.341 1.00 56.47 420 LYS A C 1
ATOM 550 O O . LYS A 1 81 ? 33.977 4.315 3.392 1.00 57.02 420 LYS A O 1
ATOM 556 N N . ASN A 1 82 ? 35.351 2.930 2.257 1.00 57.63 421 ASN A N 1
ATOM 557 C CA . ASN A 1 82 ? 35.667 2.078 3.399 1.00 58.19 421 ASN A CA 1
ATOM 558 C C . ASN A 1 82 ? 36.718 2.645 4.346 1.00 57.97 421 ASN A C 1
ATOM 559 O O . ASN A 1 82 ? 36.534 2.616 5.562 1.00 58.49 421 ASN A O 1
ATOM 564 N N . ASP A 1 83 ? 37.822 3.151 3.804 1.00 56.54 422 ASP A N 1
ATOM 565 C CA . ASP A 1 83 ? 38.863 3.722 4.655 1.00 56.87 422 ASP A CA 1
ATOM 566 C C . ASP A 1 83 ? 39.063 5.217 4.409 1.00 54.97 422 ASP A C 1
ATOM 567 O O . ASP A 1 83 ? 39.642 5.627 3.406 1.00 53.40 422 ASP A O 1
ATOM 572 N N . SER A 1 84 ? 38.571 6.030 5.333 1.00 54.30 423 SER A N 1
ATOM 573 C CA . SER A 1 84 ? 38.714 7.475 5.222 1.00 53.66 423 SER A CA 1
ATOM 574 C C . SER A 1 84 ? 39.128 8.013 6.581 1.00 52.70 423 SER A C 1
ATOM 575 O O . SER A 1 84 ? 39.169 9.223 6.792 1.00 50.84 423 SER A O 1
ATOM 578 N N . HIS A 1 85 ? 39.432 7.096 7.498 1.00 53.04 424 HIS A N 1
ATOM 579 C CA . HIS A 1 85 ? 39.846 7.462 8.848 1.00 52.87 424 HIS A CA 1
ATOM 580 C C . HIS A 1 85 ? 41.138 8.266 8.820 1.00 51.93 424 HIS A C 1
ATOM 581 O O . HIS A 1 85 ? 42.012 8.025 7.991 1.00 51.83 424 HIS A O 1
ATOM 588 N N . MET A 1 86 ? 41.255 9.218 9.737 1.00 51.22 425 MET A N 1
ATOM 589 C CA . MET A 1 86 ? 42.427 10.076 9.796 1.00 51.78 425 MET A CA 1
ATOM 590 C C . MET A 1 86 ? 42.668 10.507 11.245 1.00 53.29 425 MET A C 1
ATOM 591 O O . MET A 1 86 ? 41.958 11.365 11.774 1.00 53.26 425 MET A O 1
ATOM 596 N N . THR A 1 87 ? 43.659 9.901 11.893 1.00 55.14 426 THR A N 1
ATOM 597 C CA . THR A 1 87 ? 43.977 10.245 13.279 1.00 56.16 426 THR A CA 1
ATOM 598 C C . THR A 1 87 ? 44.390 11.708 13.374 1.00 56.68 426 THR A C 1
ATOM 599 O O . THR A 1 87 ? 45.023 12.249 12.466 1.00 55.34 426 THR A O 1
ATOM 603 N N . TRP A 1 88 ? 44.034 12.351 14.478 1.00 58.82 427 TRP A N 1
ATOM 604 C CA . TRP A 1 88 ? 44.375 13.750 14.639 1.00 61.54 427 TRP A CA 1
ATOM 605 C C . TRP A 1 88 ? 45.646 13.985 15.460 1.00 61.78 427 TRP A C 1
ATOM 606 O O . TRP A 1 88 ? 45.892 13.333 16.477 1.00 60.06 427 TRP A O 1
ATOM 617 N N . ASP A 1 89 ? 46.445 14.932 14.976 1.00 62.36 428 ASP A N 1
ATOM 618 C CA . ASP A 1 89 ? 47.706 15.321 15.587 1.00 62.74 428 ASP A CA 1
ATOM 619 C C . ASP A 1 89 ? 47.617 15.279 17.103 1.00 62.78 428 ASP A C 1
ATOM 620 O O . ASP A 1 89 ? 48.154 14.387 17.756 1.00 63.13 428 ASP A O 1
ATOM 625 N N . GLY A 1 90 ? 46.922 16.269 17.644 1.00 62.53 429 GLY A N 1
ATOM 626 C CA . GLY A 1 90 ? 46.755 16.397 19.076 1.00 61.92 429 GLY A CA 1
ATOM 627 C C . GLY A 1 90 ? 46.538 17.875 19.299 1.00 61.75 429 GLY A C 1
ATOM 628 O O . GLY A 1 90 ? 46.395 18.347 20.428 1.00 61.96 429 GLY A O 1
ATOM 629 N N . THR A 1 91 ? 46.521 18.602 18.184 1.00 61.54 430 THR A N 1
ATOM 630 C CA . THR A 1 91 ? 46.315 20.044 18.177 1.00 61.30 430 THR A CA 1
ATOM 631 C C . THR A 1 91 ? 44.985 20.404 18.823 1.00 60.73 430 THR A C 1
ATOM 632 O O . THR A 1 91 ? 43.937 19.900 18.426 1.00 59.84 430 THR A O 1
ATOM 636 N N . GLN A 1 92 ? 45.038 21.279 19.820 1.00 61.24 431 GLN A N 1
ATOM 637 C CA . GLN A 1 92 ? 43.841 21.720 20.522 1.00 61.13 431 GLN A CA 1
ATOM 638 C C . GLN A 1 92 ? 43.196 22.836 19.695 1.00 60.03 431 GLN A C 1
ATOM 639 O O . GLN A 1 92 ? 43.485 24.014 19.903 1.00 59.70 431 GLN A O 1
ATOM 645 N N . TYR A 1 93 ? 42.342 22.465 18.743 1.00 58.91 432 TYR A N 1
ATOM 646 C CA . TYR A 1 93 ? 41.665 23.458 17.908 1.00 58.15 432 TYR A CA 1
ATOM 647 C C . TYR A 1 93 ? 40.564 24.154 18.710 1.00 57.56 432 TYR A C 1
ATOM 648 O O . TYR A 1 93 ? 40.076 23.616 19.706 1.00 57.59 432 TYR A O 1
ATOM 657 N N . PRO A 1 94 ? 40.166 25.366 18.287 1.00 57.67 433 PRO A N 1
ATOM 658 C CA . PRO A 1 94 ? 39.122 26.155 18.958 1.00 57.05 433 PRO A CA 1
ATOM 659 C C . PRO A 1 94 ? 37.758 25.467 19.050 1.00 55.92 433 PRO A C 1
ATOM 660 O O . PRO A 1 94 ? 36.850 25.972 19.701 1.00 55.74 433 PRO A O 1
ATOM 664 N N . TYR A 1 95 ? 37.622 24.312 18.406 1.00 55.78 434 TYR A N 1
ATOM 665 C CA . TYR A 1 95 ? 36.357 23.582 18.399 1.00 56.26 434 TYR A CA 1
ATOM 666 C C . TYR A 1 95 ? 36.586 22.146 18.840 1.00 56.29 434 TYR A C 1
ATOM 667 O O . TYR A 1 95 ? 37.316 21.396 18.195 1.00 56.52 434 TYR A O 1
ATOM 676 N N . LYS A 1 96 ? 35.952 21.768 19.945 1.00 55.90 435 LYS A N 1
ATOM 677 C CA . LYS A 1 96 ? 36.120 20.432 20.504 1.00 56.16 435 LYS A CA 1
ATOM 678 C C . LYS A 1 96 ? 35.807 19.255 19.568 1.00 55.82 435 LYS A C 1
ATOM 679 O O . LYS A 1 96 ? 36.285 18.134 19.786 1.00 54.94 435 LYS A O 1
ATOM 685 N N . GLU A 1 97 ? 35.022 19.500 18.522 1.00 55.94 436 GLU A N 1
ATOM 686 C CA . GLU A 1 97 ? 34.658 18.434 17.590 1.00 55.45 436 GLU A CA 1
ATOM 687 C C . GLU A 1 97 ? 35.764 18.088 16.603 1.00 54.02 436 GLU A C 1
ATOM 688 O O . GLU A 1 97 ? 35.757 17.020 15.996 1.00 53.23 436 GLU A O 1
ATOM 694 N N . TRP A 1 98 ? 36.709 19.003 16.436 1.00 52.81 437 TRP A N 1
ATOM 695 C CA . TRP A 1 98 ? 37.829 18.783 15.533 1.00 52.32 437 TRP A CA 1
ATOM 696 C C . TRP A 1 98 ? 38.888 17.962 16.268 1.00 53.03 437 TRP A C 1
ATOM 697 O O . TRP A 1 98 ? 39.632 17.188 15.658 1.00 51.90 437 TRP A O 1
ATOM 708 N N . ASN A 1 99 ? 38.923 18.138 17.589 1.00 54.29 438 ASN A N 1
ATOM 709 C CA . ASN A 1 99 ? 39.898 17.490 18.469 1.00 54.90 438 ASN A CA 1
ATOM 710 C C . ASN A 1 99 ? 39.670 16.007 18.762 1.00 54.68 438 ASN A C 1
ATOM 711 O O . ASN A 1 99 ? 39.545 15.603 19.925 1.00 53.20 438 ASN A O 1
ATOM 716 N N . GLN A 1 100 ? 39.637 15.204 17.702 1.00 54.50 439 GLN A N 1
ATOM 717 C CA . GLN A 1 100 ? 39.440 13.763 17.820 1.00 55.69 439 GLN A CA 1
ATOM 718 C C . GLN A 1 100 ? 39.585 13.100 16.460 1.00 55.53 439 GLN A C 1
ATOM 719 O O . GLN A 1 100 ? 39.567 13.774 15.432 1.00 55.16 439 GLN A O 1
ATOM 725 N N . ASP A 1 101 ? 39.745 11.779 16.455 1.00 55.63 440 ASP A N 1
ATOM 726 C CA . ASP A 1 101 ? 39.894 11.051 15.200 1.00 55.33 440 ASP A CA 1
ATOM 727 C C . ASP A 1 101 ? 38.710 11.330 14.284 1.00 53.47 440 ASP A C 1
ATOM 728 O O . ASP A 1 101 ? 37.549 11.142 14.652 1.00 52.77 440 ASP A O 1
ATOM 733 N N . GLN A 1 102 ? 39.013 11.794 13.080 1.00 51.71 441 GLN A N 1
ATOM 734 C CA . GLN A 1 102 ? 37.968 12.130 12.135 1.00 48.82 441 GLN A CA 1
ATOM 735 C C . GLN A 1 102 ? 37.711 11.073 11.087 1.00 47.07 441 GLN A C 1
ATOM 736 O O . GLN A 1 102 ? 38.484 10.135 10.902 1.00 45.89 441 GLN A O 1
ATOM 742 N N . ASP A 1 103 ? 36.595 11.259 10.402 1.00 46.01 442 ASP A N 1
ATOM 743 C CA . ASP A 1 103 ? 36.151 10.370 9.348 1.00 44.47 442 ASP A CA 1
ATOM 744 C C . ASP A 1 103 ? 35.638 11.301 8.251 1.00 43.05 442 ASP A C 1
ATOM 745 O O . ASP A 1 103 ? 35.346 12.460 8.531 1.00 42.35 442 ASP A O 1
ATOM 750 N N . LEU A 1 104 ? 35.549 10.824 7.013 1.00 42.55 443 LEU A N 1
ATOM 751 C CA . LEU A 1 104 ? 35.023 11.672 5.942 1.00 42.14 443 LEU A CA 1
ATOM 752 C C . LEU A 1 104 ? 33.642 12.142 6.382 1.00 41.20 443 LEU A C 1
ATOM 753 O O . LEU A 1 104 ? 33.340 13.331 6.344 1.00 40.35 443 LEU A O 1
ATOM 758 N N . PHE A 1 105 ? 32.824 11.187 6.818 1.00 41.78 444 PHE A N 1
ATOM 759 C CA . PHE A 1 105 ? 31.468 11.464 7.282 1.00 43.20 444 PHE A CA 1
ATOM 760 C C . PHE A 1 105 ? 31.408 12.322 8.549 1.00 43.10 444 PHE A C 1
ATOM 761 O O . PHE A 1 105 ? 30.484 13.131 8.711 1.00 42.27 444 PHE A O 1
ATOM 769 N N . SER A 1 106 ? 32.375 12.154 9.452 1.00 41.16 445 SER A N 1
ATOM 770 C CA . SER A 1 106 ? 32.374 12.962 10.669 1.00 39.58 445 SER A CA 1
ATOM 771 C C . SER A 1 106 ? 32.934 14.369 10.394 1.00 38.30 445 SER A C 1
ATOM 772 O O . SER A 1 106 ? 32.483 15.360 10.977 1.00 37.44 445 SER A O 1
ATOM 775 N N . ALA A 1 107 ? 33.900 14.451 9.484 1.00 36.57 446 ALA A N 1
ATOM 776 C CA . ALA A 1 107 ? 34.521 15.723 9.139 1.00 35.78 446 ALA A CA 1
ATOM 777 C C . ALA A 1 107 ? 33.526 16.668 8.465 1.00 35.05 446 ALA A C 1
ATOM 778 O O . ALA A 1 107 ? 33.575 17.882 8.674 1.00 32.80 446 ALA A O 1
ATOM 780 N N . MET A 1 108 ? 32.634 16.099 7.654 1.00 35.24 447 MET A N 1
ATOM 781 C CA . MET A 1 108 ? 31.610 16.868 6.959 1.00 35.49 447 MET A CA 1
ATOM 782 C C . MET A 1 108 ? 30.592 17.442 7.933 1.00 35.73 447 MET A C 1
ATOM 783 O O . MET A 1 108 ? 30.347 18.650 7.942 1.00 36.88 447 MET A O 1
ATOM 788 N N . SER A 1 109 ? 29.988 16.568 8.736 1.00 34.50 448 SER A N 1
ATOM 789 C CA . SER A 1 109 ? 28.978 16.993 9.706 1.00 34.86 448 SER A CA 1
ATOM 790 C C . SER A 1 109 ? 29.540 18.065 10.608 1.00 34.98 448 SER A C 1
ATOM 791 O O . SER A 1 109 ? 28.871 19.042 10.929 1.00 37.35 448 SER A O 1
ATOM 794 N N . SER A 1 110 ? 30.789 17.878 11.003 1.00 34.83 449 SER A N 1
ATOM 795 C CA . SER A 1 110 ? 31.437 18.800 11.907 1.00 34.63 449 SER A CA 1
ATOM 796 C C . SER A 1 110 ? 32.266 19.889 11.228 1.00 34.29 449 SER A C 1
ATOM 797 O O . SER A 1 110 ? 32.759 20.807 11.888 1.00 31.67 449 SER A O 1
ATOM 800 N N . SER A 1 111 ? 32.396 19.809 9.909 1.00 34.43 450 SER A N 1
ATOM 801 C CA . SER A 1 111 ? 33.190 20.794 9.190 1.00 37.20 450 SER A CA 1
ATOM 802 C C . SER A 1 111 ? 34.587 20.825 9.800 1.00 38.05 450 SER A C 1
ATOM 803 O O . SER A 1 111 ? 35.177 21.893 9.973 1.00 38.55 450 SER A O 1
ATOM 806 N N . THR A 1 112 ? 35.098 19.650 10.153 1.00 39.38 451 THR A N 1
ATOM 807 C CA . THR A 1 112 ? 36.434 19.549 10.724 1.00 39.42 451 THR A CA 1
ATOM 808 C C . THR A 1 112 ? 37.359 19.927 9.591 1.00 36.91 451 THR A C 1
ATOM 809 O O . THR A 1 112 ? 37.722 19.101 8.760 1.00 37.11 451 THR A O 1
ATOM 813 N N . THR A 1 113 ? 37.715 21.203 9.568 1.00 36.37 452 THR A N 1
ATOM 814 C CA . THR A 1 113 ? 38.564 21.771 8.537 1.00 34.31 452 THR A CA 1
ATOM 815 C C . THR A 1 113 ? 39.898 21.089 8.318 1.00 33.56 452 THR A C 1
ATOM 816 O O . THR A 1 113 ? 40.270 20.851 7.169 1.00 31.88 452 THR A O 1
ATOM 820 N N . TRP A 1 114 ? 40.616 20.759 9.396 1.00 32.93 453 TRP A N 1
ATOM 821 C CA . TRP A 1 114 ? 41.927 20.129 9.235 1.00 32.06 453 TRP A CA 1
ATOM 822 C C . TRP A 1 114 ? 41.896 18.851 8.408 1.00 31.97 453 TRP A C 1
ATOM 823 O O . TRP A 1 114 ? 42.853 18.545 7.699 1.00 31.50 453 TRP A O 1
ATOM 834 N N . TYR A 1 115 ? 40.788 18.121 8.478 1.00 33.51 454 TYR A N 1
ATOM 835 C CA . TYR A 1 115 ? 40.644 16.870 7.730 1.00 34.42 454 TYR A CA 1
ATOM 836 C C . TYR A 1 115 ? 40.744 17.068 6.217 1.00 35.17 454 TYR A C 1
ATOM 837 O O . TYR A 1 115 ? 41.493 16.368 5.537 1.00 33.43 454 TYR A O 1
ATOM 846 N N . PHE A 1 116 ? 39.973 18.015 5.694 1.00 36.48 455 PHE A N 1
ATOM 847 C CA . PHE A 1 116 ? 39.982 18.286 4.263 1.00 38.37 455 PHE A CA 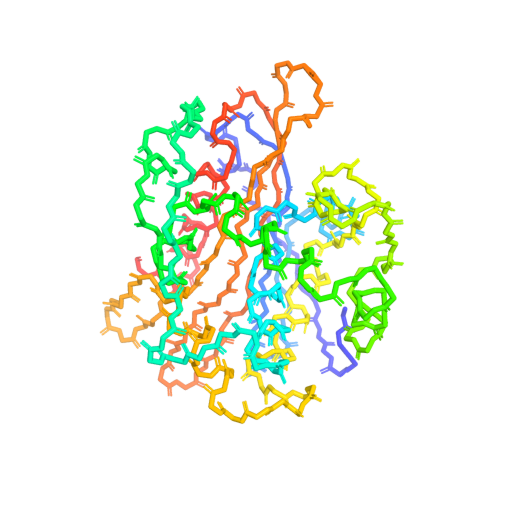1
ATOM 848 C C . PHE A 1 116 ? 41.243 19.032 3.854 1.00 39.37 455 PHE A C 1
ATOM 849 O O . PHE A 1 116 ? 41.737 18.865 2.738 1.00 39.50 455 PHE A O 1
ATOM 857 N N . GLN A 1 117 ? 41.773 19.838 4.768 1.00 40.61 456 GLN A N 1
ATOM 858 C CA . GLN A 1 117 ? 42.998 20.586 4.507 1.00 40.21 456 GLN A CA 1
ATOM 859 C C . GLN A 1 117 ? 44.161 19.624 4.268 1.00 42.17 456 GLN A C 1
ATOM 860 O O . GLN A 1 117 ? 44.892 19.744 3.283 1.00 43.45 456 GLN A O 1
ATOM 866 N N . LYS A 1 118 ? 44.334 18.668 5.172 1.00 42.72 457 LYS A N 1
ATOM 867 C CA . LYS A 1 118 ? 45.413 17.710 5.026 1.00 44.17 457 LYS A CA 1
ATOM 868 C C . LYS A 1 118 ? 45.100 16.807 3.844 1.00 45.00 457 LYS A C 1
ATOM 869 O O . LYS A 1 118 ? 45.961 16.070 3.360 1.00 45.49 457 LYS A O 1
ATOM 875 N N . LEU A 1 119 ? 43.860 16.889 3.373 1.00 44.49 458 LEU A N 1
ATOM 876 C CA . LEU A 1 119 ? 43.403 16.099 2.235 1.00 44.40 458 LEU A CA 1
ATOM 877 C C . LEU A 1 119 ? 43.787 16.854 0.965 1.00 44.97 458 LEU A C 1
ATOM 878 O O . LEU A 1 119 ? 44.208 16.255 -0.024 1.00 45.64 458 LEU A O 1
ATOM 883 N N . ASP A 1 120 ? 43.651 18.179 1.012 1.00 44.82 459 ASP A N 1
ATOM 884 C CA . ASP A 1 120 ? 43.980 19.050 -0.117 1.00 44.87 459 ASP A CA 1
ATOM 885 C C . ASP A 1 120 ? 45.491 19.151 -0.324 1.00 43.92 459 ASP A C 1
ATOM 886 O O . ASP A 1 120 ? 45.962 19.321 -1.449 1.00 42.14 459 ASP A O 1
ATOM 891 N N . ARG A 1 121 ? 46.242 19.052 0.769 1.00 43.62 460 ARG A N 1
ATOM 892 C CA . ARG A 1 121 ? 47.700 19.128 0.716 1.00 43.96 460 ARG A CA 1
ATOM 893 C C . ARG A 1 121 ? 48.317 17.878 0.099 1.00 43.56 460 ARG A C 1
ATOM 894 O O . ARG A 1 121 ? 49.391 17.940 -0.503 1.00 43.14 460 ARG A O 1
ATOM 902 N N . GLN A 1 122 ? 47.635 16.744 0.244 1.00 42.73 461 GLN A N 1
ATOM 903 C CA . GLN A 1 122 ? 48.138 15.494 -0.303 1.00 43.58 461 GLN A CA 1
ATOM 904 C C . GLN A 1 122 ? 48.004 15.528 -1.826 1.00 43.76 461 GLN A C 1
ATOM 905 O O . GLN A 1 122 ? 48.834 14.973 -2.553 1.00 42.61 461 GLN A O 1
ATOM 911 N N . ILE A 1 123 ? 46.965 16.203 -2.308 1.00 43.40 462 ILE A N 1
ATOM 912 C CA . ILE A 1 123 ? 46.726 16.299 -3.741 1.00 41.87 462 ILE A CA 1
ATOM 913 C C . ILE A 1 123 ? 47.635 17.330 -4.415 1.00 40.68 462 ILE A C 1
ATOM 914 O O . ILE A 1 123 ? 48.067 17.133 -5.550 1.00 40.57 462 ILE A O 1
ATOM 919 N N . GLY A 1 124 ? 47.928 18.424 -3.719 1.00 40.73 463 GLY A N 1
ATOM 920 C CA . GLY A 1 124 ? 48.803 19.442 -4.282 1.00 40.39 463 GLY A CA 1
ATOM 921 C C . GLY A 1 124 ? 48.147 20.543 -5.102 1.00 40.60 463 GLY A C 1
ATOM 922 O O . GLY A 1 124 ? 47.103 20.335 -5.725 1.00 39.99 463 GLY A O 1
ATOM 923 N N . GLU A 1 125 ? 48.779 21.717 -5.107 1.00 39.84 464 GLU A N 1
ATOM 924 C CA . GLU A 1 125 ? 48.289 22.880 -5.841 1.00 38.89 464 GLU A CA 1
ATOM 925 C C . GLU A 1 125 ? 48.089 22.638 -7.336 1.00 39.29 464 GLU A C 1
ATOM 926 O O . GLU A 1 125 ? 47.089 23.070 -7.916 1.00 38.30 464 GLU A O 1
ATOM 932 N N . ASP A 1 126 ? 49.052 21.975 -7.964 1.00 39.72 465 ASP A N 1
ATOM 933 C CA . ASP A 1 126 ? 48.961 21.699 -9.391 1.00 40.33 465 ASP A CA 1
ATOM 934 C C . ASP A 1 126 ? 47.679 20.908 -9.679 1.00 39.92 465 ASP A C 1
ATOM 935 O O . ASP A 1 126 ? 46.848 21.337 -10.490 1.00 38.26 465 ASP A O 1
ATOM 940 N N . HIS A 1 127 ? 47.503 19.771 -9.008 1.00 37.79 466 HIS A N 1
ATOM 941 C CA . HIS A 1 127 ? 46.298 18.972 -9.213 1.00 38.56 466 HIS A CA 1
ATOM 942 C C . HIS A 1 127 ? 45.052 19.701 -8.702 1.00 37.01 466 HIS A C 1
ATOM 943 O O . HIS A 1 127 ? 43.950 19.463 -9.183 1.00 37.75 466 HIS A O 1
ATOM 950 N N . LEU A 1 128 ? 45.224 20.579 -7.722 1.00 34.96 467 LEU A N 1
ATOM 951 C CA . LEU A 1 128 ? 44.099 21.328 -7.182 1.00 34.06 467 LEU A CA 1
ATOM 952 C C . LEU A 1 128 ? 43.580 22.342 -8.191 1.00 35.21 467 LEU A C 1
ATOM 953 O O . LEU A 1 128 ? 42.381 22.371 -8.489 1.00 34.88 467 LEU A O 1
ATOM 958 N N . ARG A 1 129 ? 44.477 23.178 -8.710 1.00 35.00 468 ARG A N 1
ATOM 959 C CA . ARG A 1 129 ? 44.084 24.185 -9.685 1.00 35.08 468 ARG A CA 1
ATOM 960 C C . ARG A 1 129 ? 43.456 23.515 -10.908 1.00 36.02 468 ARG A C 1
ATOM 961 O O . ARG A 1 129 ? 42.468 24.005 -11.463 1.00 35.36 468 ARG A O 1
ATOM 969 N N . HIS A 1 130 ? 44.027 22.384 -11.315 1.00 36.36 469 HIS A N 1
ATOM 970 C CA . HIS A 1 130 ? 43.528 21.634 -12.464 1.00 36.29 469 HIS A CA 1
ATOM 971 C C . HIS A 1 130 ? 42.061 21.269 -12.246 1.00 35.69 469 HIS A C 1
ATOM 972 O O . HIS A 1 130 ? 41.232 21.366 -13.162 1.00 35.34 469 HIS A O 1
ATOM 979 N N . TYR A 1 131 ? 41.759 20.849 -11.021 1.00 34.54 470 TYR A N 1
ATOM 980 C CA . TYR A 1 131 ? 40.415 20.443 -10.619 1.00 34.47 470 TYR A CA 1
ATOM 981 C C . TYR A 1 131 ? 39.393 21.569 -10.741 1.00 33.08 470 TYR A C 1
ATOM 982 O O . TYR A 1 131 ? 38.357 21.412 -11.390 1.00 30.76 470 TYR A O 1
ATOM 991 N N . LEU A 1 132 ? 39.691 22.704 -10.115 1.00 33.04 471 LEU A N 1
ATOM 992 C CA . LEU A 1 132 ? 38.791 23.847 -10.156 1.00 33.37 471 LEU A CA 1
ATOM 993 C C . LEU A 1 132 ? 38.470 24.194 -11.604 1.00 33.72 471 LEU A C 1
ATOM 994 O O . LEU A 1 132 ? 37.376 24.665 -11.909 1.00 33.12 471 LEU A O 1
ATOM 999 N N . LYS A 1 133 ? 39.430 23.967 -12.495 1.00 33.03 472 LYS A N 1
ATOM 1000 C CA . LYS A 1 133 ? 39.200 24.245 -13.901 1.00 34.42 472 LYS A CA 1
ATOM 1001 C C . LYS A 1 133 ? 38.367 23.127 -14.512 1.00 34.28 472 LYS A C 1
ATOM 1002 O O . LYS A 1 133 ? 37.460 23.392 -15.302 1.00 34.98 472 LYS A O 1
ATOM 1008 N N . SER A 1 134 ? 38.653 21.880 -14.131 1.00 32.47 473 SER A N 1
ATOM 1009 C CA . SER A 1 134 ? 37.911 20.758 -14.686 1.00 32.05 473 SER A CA 1
ATOM 1010 C C . SER A 1 134 ? 36.408 20.828 -14.390 1.00 29.89 473 SER A C 1
ATOM 1011 O O . SER A 1 134 ? 35.603 20.332 -15.165 1.00 30.75 473 SER A O 1
ATOM 1014 N N . ILE A 1 135 ? 36.020 21.442 -13.280 1.00 29.42 474 ILE A N 1
ATOM 1015 C CA . ILE A 1 135 ? 34.595 21.544 -12.968 1.00 29.12 474 ILE A CA 1
ATOM 1016 C C . ILE A 1 135 ? 34.121 22.994 -13.008 1.00 30.67 474 ILE A C 1
ATOM 1017 O O . ILE A 1 135 ? 32.982 23.292 -12.630 1.00 31.45 474 ILE A O 1
ATOM 1022 N N . HIS A 1 136 ? 34.998 23.877 -13.486 1.00 30.40 475 HIS A N 1
ATOM 1023 C CA . HIS A 1 136 ? 34.729 25.313 -13.564 1.00 32.63 475 HIS A CA 1
ATOM 1024 C C . HIS A 1 136 ? 33.975 25.819 -12.326 1.00 32.09 475 HIS A C 1
ATOM 1025 O O . HIS A 1 136 ? 32.815 26.233 -12.394 1.00 30.72 475 HIS A O 1
ATOM 1032 N N . TYR A 1 137 ? 34.668 25.787 -11.193 1.00 32.44 476 TYR A N 1
ATOM 1033 C CA . TYR A 1 137 ? 34.110 26.221 -9.925 1.00 32.61 476 TYR A CA 1
ATOM 1034 C C . TYR A 1 137 ? 34.332 27.713 -9.668 1.00 32.83 476 TYR A C 1
ATOM 1035 O O . TYR A 1 137 ? 35.450 28.156 -9.400 1.00 34.59 476 TYR A O 1
ATOM 1044 N N . GLY A 1 138 ? 33.249 28.477 -9.752 1.00 32.43 477 GLY A N 1
ATOM 1045 C CA . GLY A 1 138 ? 33.319 29.906 -9.514 1.00 31.59 477 GLY A CA 1
ATOM 1046 C C . GLY A 1 138 ? 34.358 30.606 -10.359 1.00 30.89 477 GLY A C 1
ATOM 1047 O O . GLY A 1 138 ? 34.510 30.310 -11.532 1.00 32.57 477 GLY A O 1
ATOM 1048 N N . ASN A 1 139 ? 35.080 31.542 -9.759 1.00 31.80 478 ASN A N 1
ATOM 1049 C CA . ASN A 1 139 ? 36.101 32.274 -10.486 1.00 30.91 478 ASN A CA 1
ATOM 1050 C C . ASN A 1 139 ? 37.310 31.390 -10.764 1.00 32.58 478 ASN A C 1
ATOM 1051 O O . ASN A 1 139 ? 38.208 31.775 -11.513 1.00 32.13 478 ASN A O 1
ATOM 1056 N N . GLU A 1 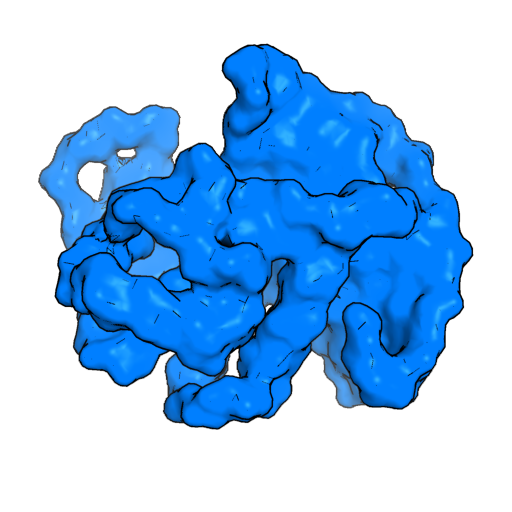140 ? 37.316 30.200 -10.163 1.00 34.49 479 GLU A N 1
ATOM 1057 C CA . GLU A 1 140 ? 38.405 29.238 -10.326 1.00 35.75 479 GLU A CA 1
ATOM 1058 C C . GLU A 1 140 ? 39.744 29.673 -9.712 1.00 36.30 479 GLU A C 1
ATOM 1059 O O . GLU A 1 140 ? 40.739 28.977 -9.877 1.00 37.00 479 GLU A O 1
ATOM 1065 N N . ASP A 1 141 ? 39.769 30.800 -9.002 1.00 36.06 480 ASP A N 1
ATOM 1066 C CA . ASP A 1 141 ? 41.007 31.292 -8.411 1.00 35.74 480 ASP A CA 1
ATOM 1067 C C . ASP A 1 141 ? 41.519 30.430 -7.254 1.00 35.90 480 ASP A C 1
ATOM 1068 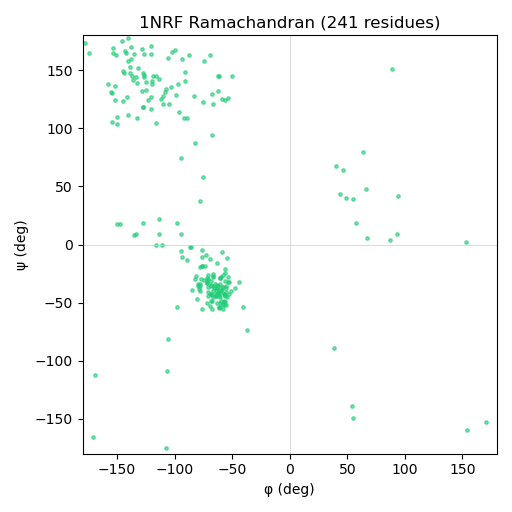O O . ASP A 1 141 ? 40.774 29.629 -6.685 1.00 33.02 480 ASP A O 1
ATOM 1073 N N . PHE A 1 142 ? 42.794 30.618 -6.903 1.00 36.34 481 PHE A N 1
ATOM 1074 C CA . PHE A 1 142 ? 43.451 29.816 -5.862 1.00 37.60 481 PHE A CA 1
ATOM 1075 C C . PHE A 1 142 ? 44.695 30.516 -5.246 1.00 38.16 481 PHE A C 1
ATOM 1076 O O . PHE A 1 142 ? 45.497 31.115 -5.959 1.00 37.87 481 PHE A O 1
ATOM 1084 N N . SER A 1 143 ? 44.849 30.433 -3.924 1.00 38.08 482 SER A N 1
ATOM 1085 C CA . SER A 1 143 ? 45.994 31.047 -3.242 1.00 39.02 482 SER A CA 1
ATOM 1086 C C . SER A 1 143 ? 46.980 29.961 -2.821 1.00 40.36 482 SER A C 1
ATOM 1087 O O . SER A 1 143 ? 47.978 29.714 -3.499 1.00 39.94 482 SER A O 1
ATOM 1090 N N . VAL A 1 144 ? 46.689 29.317 -1.696 1.00 41.13 483 VAL A N 1
ATOM 1091 C CA . VAL A 1 144 ? 47.515 28.235 -1.179 1.00 41.52 483 VAL A CA 1
ATOM 1092 C C . VAL A 1 144 ? 46.583 27.083 -0.787 1.00 41.88 483 VAL A C 1
ATOM 1093 O O . VAL A 1 144 ? 45.462 27.301 -0.302 1.00 41.26 483 VAL A O 1
ATOM 1097 N N . PRO A 1 145 ? 47.032 25.841 -1.002 1.00 41.05 484 PRO A N 1
ATOM 1098 C CA . PRO A 1 145 ? 46.238 24.652 -0.682 1.00 40.97 484 PRO A CA 1
ATOM 1099 C C . PRO A 1 145 ? 45.514 24.660 0.650 1.00 40.52 484 PRO A C 1
ATOM 1100 O O . PRO A 1 145 ? 44.422 24.104 0.772 1.00 41.18 484 PRO A O 1
ATOM 1104 N N . ALA A 1 146 ? 46.105 25.311 1.641 1.00 39.77 485 ALA A N 1
ATOM 1105 C CA . ALA A 1 146 ? 45.519 25.346 2.970 1.00 39.26 485 ALA A CA 1
ATOM 1106 C C . ALA A 1 146 ? 44.258 26.186 3.140 1.00 39.86 485 ALA A C 1
ATOM 1107 O O . ALA A 1 146 ? 43.417 25.857 3.975 1.00 38.90 485 ALA A O 1
ATOM 1109 N N . ASP A 1 147 ? 44.098 27.252 2.362 1.00 40.53 486 ASP A N 1
ATOM 1110 C CA . ASP A 1 147 ? 42.918 28.095 2.557 1.00 42.35 486 ASP A CA 1
ATOM 1111 C C . ASP A 1 147 ? 42.270 28.806 1.367 1.00 40.58 486 ASP A C 1
ATOM 1112 O O . ASP A 1 147 ? 41.497 29.740 1.566 1.00 39.35 486 ASP A O 1
ATOM 1117 N N . TYR A 1 148 ? 42.562 28.367 0.147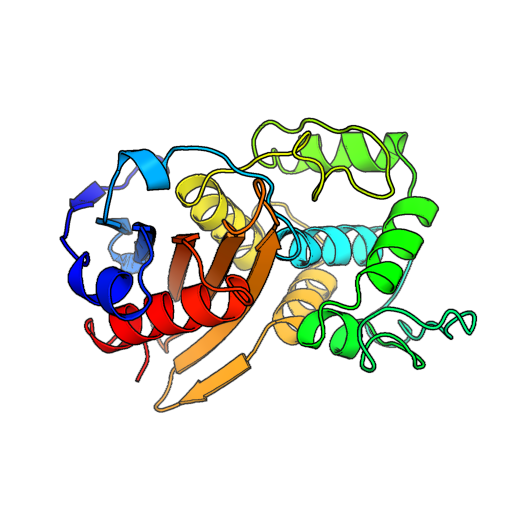 1.00 40.90 487 TYR A N 1
ATOM 1118 C CA . TYR A 1 148 ? 42.001 29.001 -1.051 1.00 38.68 487 TYR A CA 1
ATOM 1119 C C . TYR A 1 148 ? 40.485 29.131 -1.032 1.00 39.75 487 TYR A C 1
ATOM 1120 O O . TYR A 1 148 ? 39.924 30.044 -1.641 1.00 39.11 487 TYR A O 1
ATOM 1129 N N A TRP A 1 149 ? 39.809 28.226 -0.334 0.15 40.41 488 TRP A N 1
ATOM 1130 N N B TRP A 1 149 ? 39.841 28.210 -0.324 0.70 39.33 488 TRP A N 1
ATOM 1131 C CA A TRP A 1 149 ? 38.352 28.266 -0.284 0.15 41.38 488 TRP A CA 1
ATOM 1132 C CA B TRP A 1 149 ? 38.390 28.169 -0.218 0.70 39.74 488 TRP A CA 1
ATOM 1133 C C A TRP A 1 149 ? 37.840 29.046 0.922 0.15 40.83 488 TRP A C 1
ATOM 1134 C C B TRP A 1 149 ? 37.865 28.925 0.997 0.70 39.82 488 TRP A C 1
ATOM 1135 O O A TRP A 1 149 ? 36.632 29.119 1.155 0.15 41.08 488 TRP A O 1
ATOM 1136 O O B TRP A 1 149 ? 36.669 28.873 1.303 0.70 40.07 488 TRP A O 1
ATOM 1157 N N . LEU A 1 150 ? 38.760 29.626 1.686 1.00 40.25 489 LEU A N 1
ATOM 1158 C CA . LEU A 1 150 ? 38.390 30.392 2.870 1.00 38.78 489 LEU A CA 1
ATOM 1159 C C . LEU A 1 150 ? 38.893 31.823 2.856 1.00 38.42 489 LEU A C 1
ATOM 1160 O O . LEU A 1 150 ? 38.212 32.722 3.347 1.00 38.83 489 LEU A O 1
ATOM 1165 N N . ASP A 1 151 ? 40.083 32.035 2.296 1.00 38.41 490 ASP A N 1
ATOM 1166 C CA . ASP A 1 151 ? 40.687 33.367 2.263 1.00 37.15 490 ASP A CA 1
ATOM 1167 C C . ASP A 1 151 ? 40.112 34.338 1.233 1.00 37.81 490 ASP A C 1
ATOM 1168 O O . ASP A 1 151 ? 40.508 35.507 1.180 1.00 37.87 490 ASP A O 1
ATOM 1173 N N . GLY A 1 152 ? 39.189 33.863 0.405 1.00 36.12 491 GLY A N 1
ATOM 1174 C CA . GLY A 1 152 ? 38.591 34.755 -0.566 1.00 35.35 491 GLY A CA 1
ATOM 1175 C C . GLY A 1 152 ? 39.240 34.797 -1.929 1.00 35.40 491 GLY A C 1
ATOM 1176 O O . GLY A 1 152 ? 38.914 35.669 -2.744 1.00 35.03 491 GLY A O 1
ATOM 1177 N N . SER A 1 153 ? 40.174 33.884 -2.179 1.00 34.27 492 SER A N 1
ATOM 1178 C CA . SER A 1 153 ? 40.811 33.820 -3.490 1.00 31.85 492 SER A CA 1
ATOM 1179 C C . SER A 1 153 ? 39.761 33.150 -4.385 1.00 30.71 492 SER A C 1
ATOM 1180 O O . SER A 1 153 ? 39.340 33.704 -5.398 1.00 29.75 492 SER A O 1
ATOM 1183 N N . LEU A 1 154 ? 39.316 31.965 -3.974 1.00 28.98 493 LEU A N 1
ATOM 1184 C CA . LEU A 1 154 ? 38.286 31.235 -4.706 1.00 28.25 493 LEU A CA 1
ATOM 1185 C C . LEU A 1 154 ? 36.915 31.757 -4.292 1.00 26.54 493 LEU A C 1
ATOM 1186 O O . LEU A 1 154 ? 36.610 31.817 -3.109 1.00 26.34 493 LEU A O 1
ATOM 1191 N N . GLN A 1 155 ? 36.095 32.133 -5.263 1.00 27.31 494 GLN A N 1
ATOM 1192 C CA . GLN A 1 155 ? 34.750 32.630 -4.984 1.00 26.36 494 GLN A CA 1
ATOM 1193 C C . GLN A 1 155 ? 33.735 32.071 -5.972 1.00 27.39 494 GLN A C 1
ATOM 1194 O O . GLN A 1 155 ? 34.050 31.842 -7.141 1.00 26.07 494 GLN A O 1
ATOM 1200 N N . ILE A 1 156 ? 32.513 31.867 -5.487 1.00 28.11 495 ILE A N 1
ATOM 1201 C CA . ILE A 1 156 ? 31.417 31.323 -6.286 1.00 26.94 495 ILE A CA 1
ATOM 1202 C C . ILE A 1 156 ? 30.133 32.004 -5.821 1.00 26.77 495 ILE A C 1
ATOM 1203 O O . ILE A 1 156 ? 30.018 32.378 -4.660 1.00 28.51 495 ILE A O 1
ATOM 1208 N N . SER A 1 157 ? 29.171 32.166 -6.721 1.00 26.96 496 SER A N 1
ATOM 1209 C CA . SER A 1 157 ? 27.922 32.826 -6.363 1.00 27.54 496 SER A CA 1
ATOM 1210 C C . SER A 1 157 ? 26.867 31.836 -5.937 1.00 26.05 496 SER A C 1
ATOM 1211 O O . SER A 1 157 ? 26.962 30.656 -6.248 1.00 29.45 496 SER A O 1
ATOM 1214 N N . PRO A 1 158 ? 25.850 32.301 -5.195 1.00 27.35 497 PRO A N 1
ATOM 1215 C CA . PRO A 1 158 ? 24.764 31.413 -4.747 1.00 25.60 497 PRO A CA 1
ATOM 1216 C C . PRO A 1 158 ? 24.132 30.705 -5.958 1.00 26.12 497 PRO A C 1
ATOM 1217 O O . PRO A 1 158 ? 23.773 29.535 -5.893 1.00 27.19 497 PRO A O 1
ATOM 1221 N N . LEU A 1 159 ? 24.015 31.434 -7.066 1.00 27.59 498 LEU A N 1
ATOM 1222 C CA . LEU A 1 159 ? 23.446 30.910 -8.305 1.00 27.38 498 LEU A CA 1
ATOM 1223 C C . LEU A 1 159 ? 24.383 29.862 -8.903 1.00 27.53 498 LEU A C 1
ATOM 1224 O O . LEU A 1 159 ? 23.941 28.805 -9.373 1.00 27.84 498 LEU A O 1
ATOM 1229 N N . GLU A 1 160 ? 25.678 30.160 -8.889 1.00 25.79 499 GLU A N 1
ATOM 1230 C CA . GLU A 1 160 ? 26.669 29.224 -9.406 1.00 24.64 499 GLU A CA 1
ATOM 1231 C C . GLU A 1 160 ? 26.667 27.949 -8.560 1.00 24.30 499 GLU A C 1
ATOM 1232 O O . GLU A 1 160 ? 26.792 26.843 -9.082 1.00 26.11 499 GLU A O 1
ATOM 1238 N N . GLN A 1 161 ? 26.519 28.108 -7.254 1.00 22.84 500 GLN A N 1
ATOM 1239 C CA . GLN A 1 161 ? 26.475 26.963 -6.350 1.00 25.91 500 GLN A CA 1
ATOM 1240 C C . GLN A 1 161 ? 25.368 25.988 -6.792 1.00 26.03 500 GLN A C 1
ATOM 1241 O O . GLN A 1 161 ? 25.617 24.791 -6.951 1.00 25.91 500 GLN A O 1
ATOM 1247 N N . VAL A 1 162 ? 24.153 26.507 -6.987 1.00 25.20 501 VAL A N 1
ATOM 1248 C CA . VAL A 1 162 ? 23.012 25.689 -7.413 1.00 23.58 501 VAL A CA 1
ATOM 1249 C C . VAL A 1 162 ? 23.290 24.969 -8.728 1.00 25.66 501 VAL A C 1
ATOM 1250 O O . VAL A 1 162 ? 23.077 23.758 -8.835 1.00 27.33 501 VAL A O 1
ATOM 1254 N N . ASN A 1 163 ? 23.789 25.697 -9.725 1.00 26.55 502 ASN A N 1
ATOM 1255 C CA . ASN A 1 163 ? 24.053 25.078 -11.019 1.00 27.14 502 ASN A CA 1
ATOM 1256 C C . ASN A 1 163 ? 25.090 23.967 -10.956 1.00 29.13 502 ASN A C 1
ATOM 1257 O O . ASN A 1 163 ? 24.913 22.926 -11.590 1.00 29.97 502 ASN A O 1
ATOM 1262 N N . ILE A 1 164 ? 26.166 24.169 -10.192 1.00 29.17 503 ILE A N 1
ATOM 1263 C CA . ILE A 1 164 ? 27.196 23.136 -10.111 1.00 28.60 503 ILE A CA 1
ATOM 1264 C C . ILE A 1 164 ? 26.756 21.991 -9.191 1.00 28.54 503 ILE A C 1
ATOM 1265 O O . ILE A 1 164 ? 27.148 20.844 -9.395 1.00 29.16 503 ILE A O 1
ATOM 1270 N N . LEU A 1 165 ? 25.926 22.295 -8.194 1.00 28.66 504 LEU A N 1
ATOM 1271 C CA . LEU A 1 165 ? 25.414 21.248 -7.313 1.00 27.41 504 LEU A CA 1
ATOM 1272 C C . LEU A 1 165 ? 24.573 20.271 -8.147 1.00 27.41 504 LEU A C 1
ATOM 1273 O O . LEU A 1 165 ? 24.575 19.071 -7.874 1.00 29.30 504 LEU A O 1
ATOM 1278 N N . LYS A 1 166 ? 23.869 20.784 -9.162 1.00 26.75 505 LYS A N 1
ATOM 1279 C CA . LYS A 1 166 ? 23.044 19.944 -10.037 1.00 26.81 505 LYS A CA 1
ATOM 1280 C C . LYS A 1 166 ? 23.951 19.093 -10.929 1.00 27.87 505 LYS A C 1
ATOM 1281 O O . LYS A 1 166 ? 23.674 17.909 -11.166 1.00 26.68 505 LYS A O 1
ATOM 1287 N N . LYS A 1 167 ? 25.027 19.700 -11.425 1.00 27.87 506 LYS A N 1
ATOM 1288 C CA . LYS A 1 167 ? 25.992 18.970 -12.249 1.00 29.87 506 LYS A CA 1
ATOM 1289 C C . LYS A 1 167 ? 26.602 17.818 -11.443 1.00 30.34 506 LYS A C 1
ATOM 1290 O O . LYS A 1 167 ? 26.932 16.762 -11.988 1.00 29.35 506 LYS A O 1
ATOM 1296 N N . PHE A 1 168 ? 26.760 18.041 -10.139 1.00 31.17 507 PHE A N 1
ATOM 1297 C CA . PHE A 1 168 ? 27.308 17.027 -9.249 1.00 31.79 507 PHE A CA 1
ATOM 1298 C C . PHE A 1 168 ? 26.285 15.909 -9.039 1.00 33.04 507 PHE A C 1
ATOM 1299 O O . PHE A 1 168 ? 26.595 14.723 -9.178 1.00 31.84 507 PHE A O 1
ATOM 1307 N N . TYR A 1 169 ? 25.069 16.316 -8.697 1.00 33.70 508 TYR A N 1
ATOM 1308 C CA . TYR A 1 169 ? 23.966 15.402 -8.456 1.00 35.51 508 TYR A CA 1
ATOM 1309 C C . TYR A 1 169 ? 23.715 14.524 -9.675 1.00 37.60 508 TYR A C 1
ATOM 1310 O O . TYR A 1 169 ? 23.607 13.303 -9.550 1.00 39.90 508 TYR A O 1
ATOM 1319 N N . ASP A 1 170 ? 23.613 15.155 -10.847 1.00 38.49 509 ASP A N 1
ATOM 1320 C CA . ASP A 1 170 ? 23.374 14.451 -12.114 1.00 39.42 509 ASP A CA 1
ATOM 1321 C C . ASP A 1 170 ? 24.629 13.762 -12.636 1.00 39.85 509 ASP A C 1
ATOM 1322 O O . ASP A 1 170 ? 24.555 12.881 -13.493 1.00 39.73 509 ASP A O 1
ATOM 1327 N N . ASN A 1 171 ? 25.777 14.192 -12.127 1.00 39.87 510 ASN A N 1
ATOM 1328 C CA . ASN A 1 171 ? 27.063 13.648 -12.529 1.00 40.68 510 ASN A CA 1
ATOM 1329 C C . ASN A 1 171 ? 27.390 13.969 -13.991 1.00 40.57 510 ASN A C 1
ATOM 1330 O O . ASN A 1 171 ? 27.787 13.091 -14.762 1.00 41.59 510 ASN A O 1
ATOM 1335 N N . GLU A 1 172 ? 27.215 15.231 -14.367 1.00 39.55 511 GLU A N 1
ATOM 1336 C CA . GLU A 1 172 ? 27.531 15.679 -15.719 1.00 40.83 511 GLU A CA 1
ATOM 1337 C C . GLU A 1 172 ? 29.053 15.813 -15.828 1.00 38.27 511 GLU A C 1
ATOM 1338 O O . GLU A 1 172 ? 29.595 15.993 -16.907 1.00 37.95 511 GLU A O 1
ATOM 1344 N N . PHE A 1 173 ? 29.729 15.727 -14.688 1.00 36.63 512 PHE A N 1
ATOM 1345 C CA . PHE A 1 173 ? 31.185 15.807 -14.631 1.00 37.35 512 PHE A CA 1
ATOM 1346 C C . PHE A 1 173 ? 31.789 14.421 -14.841 1.00 39.12 512 PHE A C 1
ATOM 1347 O O . PHE A 1 173 ? 33.008 14.252 -14.855 1.00 39.40 512 PHE A O 1
ATOM 1355 N N . ASP A 1 174 ? 30.913 13.432 -14.987 1.00 40.42 513 ASP A N 1
ATOM 1356 C CA . ASP A 1 174 ? 31.307 12.051 -15.226 1.00 41.51 513 ASP A CA 1
ATOM 1357 C C . ASP A 1 174 ? 32.424 11.514 -14.330 1.00 41.80 513 ASP A C 1
ATOM 1358 O O . ASP A 1 174 ? 33.516 11.186 -14.802 1.00 41.31 513 ASP A O 1
ATOM 1363 N N . PHE A 1 175 ? 32.146 11.439 -13.033 1.00 41.39 514 PHE A N 1
ATOM 1364 C CA . PHE A 1 175 ? 33.099 10.908 -12.069 1.00 40.38 514 PHE A CA 1
ATOM 1365 C C . PHE A 1 175 ? 32.624 9.495 -11.764 1.00 40.18 514 PHE A C 1
ATOM 1366 O O . PHE A 1 175 ? 31.499 9.139 -12.098 1.00 39.28 514 PHE A O 1
ATOM 1374 N N . LYS A 1 176 ? 33.468 8.683 -11.140 1.00 42.13 515 LYS A N 1
ATOM 1375 C CA . LYS A 1 176 ? 33.054 7.323 -10.819 1.00 43.96 515 LYS A CA 1
ATOM 1376 C C . LYS A 1 176 ? 31.739 7.398 -10.033 1.00 44.23 515 LYS A C 1
ATOM 1377 O O . LYS A 1 176 ? 31.631 8.117 -9.032 1.00 43.99 515 LYS A O 1
ATOM 1383 N N . GLN A 1 177 ? 30.734 6.678 -10.524 1.00 44.19 516 GLN A N 1
ATOM 1384 C CA . GLN A 1 177 ? 29.413 6.648 -9.909 1.00 45.54 516 GLN A CA 1
ATOM 1385 C C . GLN A 1 177 ? 29.501 6.427 -8.398 1.00 44.95 516 GLN A C 1
ATOM 1386 O O . GLN A 1 177 ? 28.745 7.017 -7.623 1.00 43.25 516 GLN A O 1
ATOM 1392 N N . SER A 1 178 ? 30.448 5.588 -7.993 1.00 43.21 517 SER A N 1
ATOM 1393 C CA . SER A 1 178 ? 30.666 5.264 -6.590 1.00 42.68 517 SER A CA 1
ATOM 1394 C C . SER A 1 178 ? 31.034 6.450 -5.696 1.00 40.68 517 SER A C 1
ATOM 1395 O O . SER A 1 178 ? 30.549 6.558 -4.570 1.00 41.69 517 SER A O 1
ATOM 1398 N N . ASN A 1 179 ? 31.895 7.333 -6.184 1.00 38.10 518 ASN A N 1
ATOM 1399 C CA . ASN A 1 179 ? 32.314 8.479 -5.388 1.00 37.43 518 ASN A CA 1
ATOM 1400 C C . ASN A 1 179 ? 31.208 9.517 -5.217 1.00 39.13 518 ASN A C 1
ATOM 1401 O O . ASN A 1 179 ? 31.086 10.128 -4.153 1.00 39.12 518 ASN A O 1
ATOM 1406 N N . ILE A 1 180 ? 30.407 9.711 -6.264 1.00 38.36 519 ILE A N 1
ATOM 1407 C CA . ILE A 1 180 ? 29.286 10.649 -6.222 1.00 39.66 519 ILE A CA 1
ATOM 1408 C C . ILE A 1 180 ? 28.372 10.220 -5.073 1.00 40.50 519 ILE A C 1
ATOM 1409 O O . ILE A 1 180 ? 27.995 11.025 -4.222 1.00 39.80 519 ILE A O 1
ATOM 1414 N N . GLU A 1 181 ? 28.015 8.937 -5.077 1.00 41.42 520 GLU A N 1
ATOM 1415 C CA . GLU A 1 181 ? 27.147 8.356 -4.057 1.00 42.03 520 GLU A CA 1
ATOM 1416 C C . GLU A 1 181 ? 27.738 8.537 -2.666 1.00 40.06 520 GLU A C 1
ATOM 1417 O O . GLU A 1 181 ? 27.004 8.766 -1.702 1.00 38.71 520 GLU A O 1
ATOM 1423 N N . THR A 1 182 ? 29.064 8.432 -2.574 1.00 37.14 521 THR A N 1
ATOM 1424 C CA . THR A 1 182 ? 29.763 8.589 -1.304 1.00 34.87 521 THR A CA 1
ATOM 1425 C C . THR A 1 182 ? 29.650 10.019 -0.784 1.00 33.96 521 THR A C 1
ATOM 1426 O O . THR A 1 182 ? 29.379 10.235 0.394 1.00 34.37 521 THR A O 1
ATOM 1430 N N . VAL A 1 183 ? 29.863 10.996 -1.662 1.00 32.49 522 VAL A N 1
ATOM 1431 C CA . VAL A 1 183 ? 29.760 12.398 -1.261 1.00 32.63 522 VAL A CA 1
ATOM 1432 C C . VAL A 1 183 ? 28.308 12.732 -0.947 1.00 31.84 522 VAL A C 1
ATOM 1433 O O . VAL A 1 183 ? 28.025 13.577 -0.089 1.00 29.36 522 VAL A O 1
ATOM 1437 N N . LYS A 1 184 ? 27.397 12.060 -1.648 1.00 31.13 523 LYS A N 1
ATOM 1438 C CA . LYS A 1 184 ? 25.970 12.277 -1.447 1.00 31.74 523 LYS A CA 1
ATOM 1439 C C . LYS A 1 184 ? 25.568 11.872 -0.037 1.00 34.05 523 LYS A C 1
ATOM 1440 O O . LYS A 1 184 ? 24.839 12.598 0.627 1.00 33.71 523 LYS A O 1
ATOM 1446 N N . ASP A 1 185 ? 26.065 10.724 0.424 1.00 36.47 524 ASP A N 1
ATOM 1447 C CA . ASP A 1 185 ? 25.755 10.250 1.770 1.00 38.68 524 ASP A CA 1
ATOM 1448 C C . ASP A 1 185 ? 26.379 11.132 2.842 1.00 38.05 524 ASP A C 1
ATOM 1449 O O . ASP A 1 185 ? 25.791 11.331 3.901 1.00 40.81 524 ASP A O 1
ATOM 1454 N N . SER A 1 186 ? 27.572 11.650 2.574 1.00 35.69 525 SER A N 1
ATOM 1455 C CA . SER A 1 186 ? 28.260 12.499 3.540 1.00 33.61 525 SER A CA 1
ATOM 1456 C C . SER A 1 186 ? 27.467 13.753 3.910 1.00 31.59 525 SER A C 1
ATOM 1457 O O . SER A 1 186 ? 27.622 14.286 5.008 1.00 32.04 525 SER A O 1
ATOM 1460 N N . ILE A 1 187 ? 26.623 14.223 2.998 1.00 31.59 526 ILE A N 1
ATOM 1461 C CA . ILE A 1 187 ? 25.839 15.428 3.244 1.00 33.20 526 ILE A CA 1
ATOM 1462 C C . ILE A 1 187 ? 24.328 15.222 3.410 1.00 34.71 526 ILE A C 1
ATOM 1463 O O . ILE A 1 187 ? 23.592 16.185 3.610 1.00 34.13 526 ILE A O 1
ATOM 1468 N N . ARG A 1 188 ? 23.864 13.979 3.314 1.00 36.28 527 ARG A N 1
ATOM 1469 C CA . ARG A 1 188 ? 22.441 13.686 3.486 1.00 39.77 527 ARG A CA 1
ATOM 1470 C C . ARG A 1 188 ? 22.134 13.986 4.951 1.00 39.94 527 ARG A C 1
ATOM 1471 O O . ARG A 1 188 ? 22.736 13.389 5.839 1.00 41.04 527 ARG A O 1
ATOM 1479 N N . LEU A 1 189 ? 21.203 14.899 5.206 1.00 40.96 528 LEU A N 1
ATOM 1480 C CA . LEU A 1 189 ? 20.866 15.285 6.581 1.00 44.58 528 LEU A CA 1
ATOM 1481 C C . LEU A 1 189 ? 19.648 14.640 7.247 1.00 46.83 528 LEU A C 1
ATOM 1482 O O . LEU A 1 189 ? 19.757 14.108 8.351 1.00 45.73 528 LEU A O 1
ATOM 1487 N N . GLU A 1 190 ? 18.494 14.715 6.589 1.00 49.58 529 GLU A N 1
ATOM 1488 C CA . GLU A 1 190 ? 17.250 14.166 7.126 1.00 52.61 529 GLU A CA 1
ATOM 1489 C C . GLU A 1 190 ? 16.333 13.608 6.042 1.00 54.30 529 GLU A C 1
ATOM 1490 O O . GLU A 1 190 ? 16.600 13.733 4.849 1.00 54.29 529 GLU A O 1
ATOM 1496 N N . GLU A 1 191 ? 15.237 12.999 6.479 1.00 56.67 530 GLU A N 1
ATOM 1497 C CA . GLU A 1 191 ? 14.244 12.456 5.567 1.00 59.21 530 GLU A CA 1
ATOM 1498 C C . GLU A 1 191 ? 12.892 12.528 6.242 1.00 59.34 530 GLU A C 1
ATOM 1499 O O . GLU A 1 191 ? 12.642 11.807 7.198 1.00 60.05 530 GLU A O 1
ATOM 1505 N N . SER A 1 192 ? 12.026 13.403 5.749 1.00 60.75 531 SER A N 1
ATOM 1506 C CA . SER A 1 192 ? 10.691 13.560 6.313 1.00 61.44 531 SER A CA 1
ATOM 1507 C C . SER A 1 192 ? 9.656 13.273 5.241 1.00 61.49 531 SER A C 1
ATOM 1508 O O . SER A 1 192 ? 10.005 13.136 4.073 1.00 62.07 531 SER A O 1
ATOM 1511 N N . ASN A 1 193 ? 8.389 13.186 5.644 1.00 61.21 532 ASN A N 1
ATOM 1512 C CA . ASN A 1 193 ? 7.285 12.907 4.722 1.00 60.88 532 ASN A CA 1
ATOM 1513 C C . ASN A 1 193 ? 7.716 11.882 3.668 1.00 59.40 532 ASN A C 1
ATOM 1514 O O . ASN A 1 193 ? 7.549 10.676 3.860 1.00 60.28 532 ASN A O 1
ATOM 1519 N N . GLY A 1 194 ? 8.267 12.376 2.561 1.00 56.82 533 GLY A N 1
ATOM 1520 C CA . GLY A 1 194 ? 8.752 11.513 1.496 1.00 53.23 533 GLY A CA 1
ATOM 1521 C C . GLY A 1 194 ? 9.912 12.220 0.812 1.00 50.71 533 GLY A C 1
ATOM 1522 O O . GLY A 1 194 ? 10.313 11.882 -0.307 1.00 51.92 533 GLY A O 1
ATOM 1523 N N . ARG A 1 195 ? 10.457 13.210 1.509 1.00 46.49 534 ARG A N 1
ATOM 1524 C CA . ARG A 1 195 ? 11.550 14.019 0.999 1.00 41.85 534 ARG A CA 1
ATOM 1525 C C . ARG A 1 195 ? 12.848 13.834 1.763 1.00 38.00 534 ARG A C 1
ATOM 1526 O O . ARG A 1 195 ? 12.845 13.690 2.984 1.00 38.27 534 ARG A O 1
ATOM 1534 N N . VAL A 1 196 ? 13.957 13.857 1.033 1.00 33.52 535 VAL A N 1
ATOM 1535 C CA . VAL A 1 196 ? 15.282 13.719 1.628 1.00 30.34 535 VAL A CA 1
ATOM 1536 C C . VAL A 1 196 ? 16.048 15.034 1.508 1.00 28.44 535 VAL A C 1
ATOM 1537 O O . VAL A 1 196 ? 16.206 15.569 0.413 1.00 26.17 535 VAL A O 1
ATOM 1541 N N . LEU A 1 197 ? 16.526 15.539 2.639 1.00 27.76 536 LEU A N 1
ATOM 1542 C CA . LEU A 1 197 ? 17.282 16.779 2.669 1.00 28.84 536 LEU A CA 1
ATOM 1543 C C . LEU A 1 197 ? 18.792 16.538 2.717 1.00 30.59 536 LEU A C 1
ATOM 1544 O O . LEU A 1 197 ? 19.280 15.775 3.549 1.00 31.69 536 LEU A O 1
ATOM 1549 N N . SER A 1 198 ? 19.516 17.188 1.811 1.00 29.90 537 SER A N 1
ATOM 1550 C CA . SER A 1 198 ? 20.972 17.113 1.751 1.00 29.51 537 SER A CA 1
ATOM 1551 C C . SER A 1 198 ? 21.440 18.573 1.780 1.00 29.98 537 SER A C 1
ATOM 1552 O O . SER A 1 198 ? 20.766 19.448 1.221 1.00 29.26 537 SER A O 1
ATOM 1555 N N . GLY A 1 199 ? 22.572 18.836 2.434 1.00 27.02 538 GLY A N 1
ATOM 1556 C CA . GLY A 1 199 ? 23.084 20.190 2.501 1.00 24.17 538 GLY A CA 1
ATOM 1557 C C . GLY A 1 199 ? 24.399 20.336 3.241 1.00 26.10 538 GLY A C 1
ATOM 1558 O O . GLY A 1 199 ? 24.905 19.385 3.838 1.00 26.05 538 GLY A O 1
ATOM 1559 N N . LYS A 1 200 ? 24.959 21.541 3.203 1.00 26.35 539 LYS A N 1
ATOM 1560 C CA . LYS A 1 200 ? 26.223 21.818 3.874 1.00 26.45 539 LYS A CA 1
ATOM 1561 C C . LYS A 1 200 ? 26.359 23.303 4.203 1.00 25.36 539 LYS A C 1
ATOM 1562 O O . LYS A 1 200 ? 26.121 24.165 3.355 1.00 24.53 539 LYS A O 1
ATOM 1568 N N . THR A 1 201 ? 26.732 23.588 5.447 1.00 24.95 540 THR A N 1
ATOM 1569 C CA . THR A 1 201 ? 26.895 24.964 5.923 1.00 25.82 540 THR A CA 1
ATOM 1570 C C . THR A 1 201 ? 28.280 25.531 5.662 1.00 26.23 540 THR A C 1
ATOM 1571 O O . THR A 1 201 ? 29.231 24.798 5.422 1.00 26.46 540 THR A O 1
ATOM 1575 N N . GLY A 1 202 ? 28.374 26.852 5.755 1.00 27.39 541 GLY A N 1
ATOM 1576 C CA . GLY A 1 202 ? 29.634 27.537 5.562 1.00 29.26 541 GLY A CA 1
ATOM 1577 C C . GLY A 1 202 ? 29.626 28.821 6.365 1.00 29.86 541 GLY A C 1
ATOM 1578 O O . GLY A 1 202 ? 28.620 29.538 6.390 1.00 27.93 541 GLY A O 1
ATOM 1579 N N . THR A 1 203 ? 30.732 29.098 7.047 1.00 29.51 542 THR A N 1
ATOM 1580 C CA . THR A 1 203 ? 30.855 30.317 7.838 1.00 31.95 542 THR A CA 1
ATOM 1581 C C . THR A 1 203 ? 32.180 31.017 7.559 1.00 33.56 542 THR A C 1
ATOM 1582 O O . THR A 1 203 ? 33.220 30.368 7.439 1.00 34.79 542 THR A O 1
ATOM 1586 N N . SER A 1 204 ? 32.124 32.342 7.454 1.00 34.42 543 SER A N 1
ATOM 1587 C CA . SER A 1 204 ? 33.302 33.162 7.199 1.00 36.66 543 SER A CA 1
ATOM 1588 C C . SER A 1 204 ? 33.203 34.475 7.956 1.00 37.97 543 SER A C 1
ATOM 1589 O O . SER A 1 204 ? 32.109 35.005 8.143 1.00 36.58 543 SER A O 1
ATOM 1592 N N . VAL A 1 205 ? 34.350 34.997 8.384 1.00 39.98 544 VAL A N 1
ATOM 1593 C CA . VAL A 1 205 ? 34.397 36.263 9.113 1.00 41.95 544 VAL A CA 1
ATOM 1594 C C . VAL A 1 205 ? 34.699 37.420 8.165 1.00 42.21 544 VAL A C 1
ATOM 1595 O O . VAL A 1 205 ? 34.966 37.216 6.982 1.00 42.51 544 VAL A O 1
ATOM 1599 N N . ILE A 1 206 ? 33.968 38.256 7.932 1.00 75.00 545 ILE A N 1
ATOM 1600 C CA . ILE A 1 206 ? 34.207 39.275 6.921 1.00 75.00 545 ILE A CA 1
ATOM 1601 C C . ILE A 1 206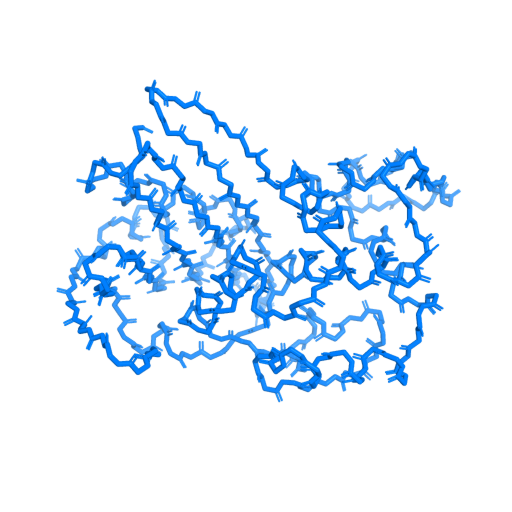 ? 34.842 40.566 7.460 1.00 75.00 545 ILE A C 1
ATOM 1602 O O . ILE A 1 206 ? 35.279 41.410 6.678 1.00 75.00 545 ILE A O 1
ATOM 1607 N N . ASN A 1 207 ? 34.903 40.715 8.785 1.00 75.00 546 ASN A N 1
ATOM 1608 C CA . ASN A 1 207 ? 35.504 41.907 9.402 1.00 75.00 546 ASN A CA 1
ATOM 1609 C C . ASN A 1 207 ? 35.693 41.735 10.913 1.00 75.00 546 ASN A C 1
ATOM 1610 O O . ASN A 1 207 ? 36.719 41.226 11.369 1.00 75.00 546 ASN A O 1
ATOM 1615 N N . GLY A 1 208 ? 34.916 42.509 10.854 1.00 70.53 547 GLY A N 1
ATOM 1616 C CA . GLY A 1 208 ? 34.994 42.284 12.286 1.00 71.44 547 GLY A CA 1
ATOM 1617 C C . GLY A 1 208 ? 33.805 41.509 12.821 1.00 71.51 547 GLY A C 1
ATOM 1618 O O . GLY A 1 208 ? 33.676 40.312 12.557 1.00 72.59 547 GLY A O 1
ATOM 1619 N N . GLU A 1 209 ? 32.939 42.185 13.575 1.00 70.63 548 GLU A N 1
ATOM 1620 C CA . GLU A 1 209 ? 31.747 41.556 14.142 1.00 69.33 548 GLU A CA 1
ATOM 1621 C C . GLU A 1 209 ? 30.653 41.403 13.090 1.00 67.34 548 GLU A C 1
ATOM 1622 O O . GLU A 1 209 ? 29.464 41.571 13.376 1.00 67.56 548 GLU A O 1
ATOM 1628 N N . LEU A 1 210 ? 31.068 41.085 11.870 1.00 63.21 549 LEU A N 1
ATOM 1629 C CA . LEU A 1 210 ? 30.142 40.891 10.770 1.00 59.32 549 LEU A CA 1
ATOM 1630 C C . LEU A 1 210 ? 30.534 39.595 10.055 1.00 56.42 549 LEU A C 1
ATOM 1631 O O . LEU A 1 210 ? 31.558 39.536 9.379 1.00 56.49 549 LEU A O 1
ATOM 1636 N N . HIS A 1 211 ? 29.716 38.559 10.211 1.00 52.06 550 HIS A N 1
ATOM 1637 C CA . HIS A 1 211 ? 30.003 37.266 9.602 1.00 47.39 550 HIS A CA 1
ATOM 1638 C C . HIS A 1 211 ? 29.150 36.925 8.387 1.00 43.61 550 HIS A C 1
ATOM 1639 O O . HIS A 1 211 ? 28.082 37.506 8.168 1.00 40.83 550 HIS A O 1
ATOM 1646 N N . ALA A 1 212 ? 29.646 35.973 7.601 1.00 39.84 551 ALA A N 1
ATOM 1647 C CA . ALA A 1 212 ? 28.963 35.508 6.399 1.00 36.51 551 ALA A CA 1
ATOM 1648 C C . ALA A 1 212 ? 28.599 34.047 6.574 1.00 34.20 551 ALA A C 1
ATOM 1649 O O . ALA A 1 212 ? 29.328 33.297 7.212 1.00 34.19 551 ALA A O 1
ATOM 1651 N N . GLY A 1 213 ? 27.460 33.650 6.019 1.00 33.06 552 GLY A N 1
ATOM 1652 C CA . GLY A 1 213 ? 27.028 32.271 6.137 1.00 31.25 552 GLY A CA 1
ATOM 1653 C C . GLY A 1 213 ? 26.478 31.670 4.856 1.00 30.42 552 GLY A C 1
ATOM 1654 O O . GLY A 1 213 ? 25.822 32.349 4.062 1.00 31.61 552 GLY A O 1
ATOM 1655 N N . TRP A 1 214 ? 26.740 30.380 4.673 1.00 28.20 553 TRP A N 1
ATOM 1656 C CA . TRP A 1 214 ? 26.290 29.635 3.503 1.00 26.86 553 TRP A CA 1
ATOM 1657 C C . TRP A 1 214 ? 25.520 28.381 3.889 1.00 26.31 553 TRP A C 1
ATOM 1658 O O . TRP A 1 214 ? 25.811 27.731 4.890 1.00 26.74 553 TRP A O 1
ATOM 1669 N N . PHE A 1 215 ? 24.539 28.042 3.069 1.00 26.29 554 PHE A N 1
ATOM 1670 C CA . PHE A 1 215 ? 23.801 26.808 3.236 1.00 25.01 554 PHE A CA 1
ATOM 1671 C C . PHE A 1 215 ? 23.273 26.441 1.861 1.00 25.00 554 PHE A C 1
ATOM 1672 O O . PHE A 1 215 ? 22.342 27.065 1.343 1.00 24.03 554 PHE A O 1
ATOM 1680 N N . ILE A 1 216 ? 23.912 25.440 1.268 1.00 22.92 555 ILE A N 1
ATOM 1681 C CA . ILE A 1 216 ? 23.561 24.966 -0.055 1.00 24.57 555 ILE A CA 1
ATOM 1682 C C . ILE A 1 216 ? 23.182 23.503 0.044 1.00 25.38 555 ILE A C 1
ATOM 1683 O O . ILE A 1 216 ? 23.482 22.849 1.034 1.00 25.69 555 ILE A O 1
ATOM 1688 N N . GLY A 1 217 ? 22.522 22.995 -0.988 1.00 25.97 556 GLY A N 1
ATOM 1689 C CA . GLY A 1 217 ? 22.121 21.606 -0.985 1.00 27.29 556 GLY A CA 1
ATOM 1690 C C . GLY A 1 217 ? 20.910 21.383 -1.864 1.00 29.06 556 GLY A C 1
ATOM 1691 O O . GLY A 1 217 ? 20.605 22.183 -2.745 1.00 28.56 556 GLY A O 1
ATOM 1692 N N . TYR A 1 218 ? 20.209 20.284 -1.632 1.00 29.51 557 TYR A N 1
ATOM 1693 C CA . TYR A 1 218 ? 19.037 19.991 -2.430 1.00 30.11 557 TYR A CA 1
ATOM 1694 C C . TYR A 1 218 ? 18.021 19.127 -1.685 1.00 30.82 557 TYR A C 1
ATOM 1695 O O . TYR A 1 218 ? 18.304 18.556 -0.629 1.00 28.28 557 TYR A O 1
ATOM 1704 N N . VAL A 1 219 ? 16.816 19.082 -2.228 1.00 32.45 558 VAL A N 1
ATOM 1705 C CA . VAL A 1 219 ? 15.752 18.280 -1.650 1.00 33.90 558 VAL A CA 1
ATOM 1706 C C . VAL A 1 219 ? 15.321 17.281 -2.712 1.00 33.97 558 VAL A C 1
ATOM 1707 O O . VAL A 1 219 ? 15.021 17.654 -3.857 1.00 33.06 558 VAL A O 1
ATOM 1711 N N . GLU A 1 220 ? 15.310 16.010 -2.341 1.00 33.10 559 GLU A N 1
ATOM 1712 C CA . GLU A 1 220 ? 14.898 14.984 -3.277 1.00 35.17 559 GLU A CA 1
ATOM 1713 C C . GLU A 1 220 ? 13.505 14.489 -2.937 1.00 35.52 559 GLU A C 1
ATOM 1714 O O . GLU A 1 220 ? 13.269 14.011 -1.825 1.00 36.15 559 GLU A O 1
ATOM 1720 N N . THR A 1 221 ? 12.583 14.619 -3.888 1.00 34.31 560 THR A N 1
ATOM 1721 C CA . THR A 1 221 ? 11.226 14.125 -3.686 1.00 33.92 560 THR A CA 1
ATOM 1722 C C . THR A 1 221 ? 11.062 12.870 -4.548 1.00 35.80 560 THR A C 1
ATOM 1723 O O . THR A 1 221 ? 12.021 12.393 -5.175 1.00 34.82 560 THR A O 1
ATOM 1727 N N . ALA A 1 222 ? 9.849 12.332 -4.570 1.00 36.11 561 ALA A N 1
ATOM 1728 C CA . ALA A 1 222 ? 9.574 11.123 -5.324 1.00 36.89 561 ALA A CA 1
ATOM 1729 C C . ALA A 1 222 ? 9.587 11.349 -6.818 1.00 36.73 561 ALA A C 1
ATOM 1730 O O . ALA A 1 222 ? 9.862 10.426 -7.577 1.00 38.14 561 ALA A O 1
ATOM 1732 N N . ASP A 1 223 ? 9.299 12.571 -7.246 1.00 36.93 562 ASP A N 1
ATOM 1733 C CA . ASP A 1 223 ? 9.277 12.860 -8.674 1.00 39.24 562 ASP A CA 1
ATOM 1734 C C . ASP A 1 223 ? 10.018 14.137 -9.071 1.00 39.10 562 ASP A C 1
ATOM 1735 O O . ASP A 1 223 ? 9.952 14.559 -10.230 1.00 40.72 562 ASP A O 1
ATOM 1740 N N . ASN A 1 224 ? 10.741 14.738 -8.129 1.00 36.81 563 ASN A N 1
ATOM 1741 C CA . ASN A 1 224 ? 11.453 15.981 -8.417 1.00 35.44 563 ASN A CA 1
ATOM 1742 C C . ASN A 1 224 ? 12.683 16.191 -7.520 1.00 33.82 563 ASN A C 1
ATOM 1743 O O . ASN A 1 224 ? 12.894 15.470 -6.545 1.00 33.10 563 ASN A O 1
ATOM 1748 N N . THR A 1 225 ? 13.502 17.172 -7.878 1.00 32.60 564 THR A N 1
ATOM 1749 C CA . THR A 1 225 ? 14.693 17.506 -7.108 1.00 32.00 564 THR A CA 1
ATOM 1750 C C . THR A 1 225 ? 14.847 19.018 -7.095 1.00 30.62 564 THR A C 1
ATOM 1751 O O . THR A 1 225 ? 14.843 19.668 -8.144 1.00 29.90 564 THR A O 1
ATOM 1755 N N . PHE A 1 226 ? 14.978 19.570 -5.899 1.00 29.31 565 PHE A N 1
ATOM 1756 C CA . PHE A 1 226 ? 15.116 21.005 -5.738 1.00 29.72 565 PHE A CA 1
ATOM 1757 C C . PHE A 1 226 ? 16.518 21.345 -5.282 1.00 29.39 565 PHE A C 1
ATOM 1758 O O . PHE A 1 226 ? 16.994 20.799 -4.295 1.00 30.99 565 PHE A O 1
ATOM 1766 N N . PHE A 1 227 ? 17.172 22.253 -5.996 1.00 29.55 566 PHE A N 1
ATOM 1767 C CA . PHE A 1 227 ? 18.518 22.684 -5.642 1.00 28.12 566 PHE A CA 1
ATOM 1768 C C . PHE A 1 227 ? 18.420 24.088 -5.075 1.00 27.61 566 PHE A C 1
ATOM 1769 O O . PHE A 1 227 ? 17.751 24.942 -5.644 1.00 27.79 566 PHE A O 1
ATOM 1777 N N . PHE A 1 228 ? 19.087 24.330 -3.952 1.00 27.50 567 PHE A N 1
ATOM 1778 C CA . PHE A 1 228 ? 19.024 25.638 -3.308 1.00 26.58 567 PHE A CA 1
ATOM 1779 C C . PHE A 1 228 ? 20.354 26.121 -2.724 1.00 26.95 567 PHE A C 1
ATOM 1780 O O . PHE A 1 228 ? 21.253 25.339 -2.417 1.00 27.94 567 PHE A O 1
ATOM 1788 N N . ALA A 1 229 ? 20.453 27.430 -2.556 1.00 26.06 568 ALA A N 1
ATOM 1789 C CA . ALA A 1 229 ? 21.637 28.041 -2.000 1.00 25.82 568 ALA A CA 1
ATOM 1790 C C . ALA A 1 229 ? 21.231 29.360 -1.364 1.00 26.37 568 ALA A C 1
ATOM 1791 O O . ALA A 1 229 ? 20.529 30.172 -1.971 1.00 26.44 568 ALA A O 1
ATOM 1793 N N . VAL A 1 230 ? 21.659 29.548 -0.126 1.00 24.73 569 VAL A N 1
ATOM 1794 C CA . VAL A 1 230 ? 21.381 30.759 0.615 1.00 25.96 569 VAL A CA 1
ATOM 1795 C C . VAL A 1 230 ? 22.709 31.332 1.083 1.00 27.79 569 VAL A C 1
ATOM 1796 O O . VAL A 1 230 ? 23.557 30.594 1.590 1.00 27.65 569 VAL A O 1
ATOM 1800 N N . HIS A 1 231 ? 22.908 32.634 0.886 1.00 27.05 570 HIS A N 1
ATOM 1801 C CA . HIS A 1 231 ? 24.121 33.267 1.372 1.00 27.40 570 HIS A CA 1
ATOM 1802 C C . HIS A 1 231 ? 23.707 34.473 2.182 1.00 27.29 570 HIS A C 1
ATOM 1803 O O . HIS A 1 231 ? 22.888 35.271 1.727 1.00 27.73 570 HIS A O 1
ATOM 1810 N N . ILE A 1 232 ? 24.277 34.605 3.378 1.00 27.73 571 ILE A N 1
ATOM 1811 C CA . ILE A 1 232 ? 23.936 35.709 4.269 1.00 28.35 571 ILE A CA 1
ATOM 1812 C C . ILE A 1 232 ? 25.118 36.510 4.813 1.00 32.28 571 ILE A C 1
ATOM 1813 O O . ILE A 1 232 ? 26.284 36.112 4.711 1.00 32.89 571 ILE A O 1
ATOM 1818 N N . GLN A 1 233 ? 24.791 37.649 5.409 1.00 35.62 572 GLN A N 1
ATOM 1819 C CA . GLN A 1 233 ? 25.778 38.541 6.006 1.00 39.05 572 GLN A CA 1
ATOM 1820 C C . GLN A 1 233 ? 25.056 39.271 7.129 1.00 39.87 572 GLN A C 1
ATOM 1821 O O . GLN A 1 233 ? 24.021 39.903 6.896 1.00 39.50 572 GLN A O 1
ATOM 1827 N N . GLY A 1 234 ? 25.590 39.180 8.341 1.00 40.88 573 GLY A N 1
ATOM 1828 C CA . GLY A 1 234 ? 24.963 39.844 9.468 1.00 42.74 573 GLY A CA 1
ATOM 1829 C C . GLY A 1 234 ? 25.851 39.791 10.690 1.00 45.14 573 GLY A C 1
ATOM 1830 O O . GLY A 1 234 ? 27.036 39.474 10.582 1.00 45.39 573 GLY A O 1
ATOM 1831 N N . GLU A 1 235 ? 25.286 40.087 11.856 1.00 47.75 574 GLU A N 1
ATOM 1832 C CA . GLU A 1 235 ? 26.064 40.062 13.087 1.00 50.25 574 GLU A CA 1
ATOM 1833 C C . GLU A 1 235 ? 25.974 38.732 13.841 1.00 50.52 574 GLU A C 1
ATOM 1834 O O . GLU A 1 235 ? 26.432 38.629 14.978 1.00 51.00 574 GLU A O 1
ATOM 1840 N N . LYS A 1 236 ? 25.379 37.722 13.211 1.00 50.25 575 LYS A N 1
ATOM 1841 C CA . LYS A 1 236 ? 25.251 36.400 13.822 1.00 49.43 575 LYS A CA 1
ATOM 1842 C C . LYS A 1 236 ? 26.599 35.692 13.781 1.00 49.80 575 LYS A C 1
ATOM 1843 O O . LYS A 1 236 ? 27.176 35.515 12.706 1.00 50.53 575 LYS A O 1
ATOM 1849 N N . ARG A 1 237 ? 27.098 35.286 14.946 1.00 48.68 576 ARG A N 1
ATOM 1850 C CA . ARG A 1 237 ? 28.382 34.596 15.031 1.00 47.09 576 ARG A CA 1
ATOM 1851 C C . ARG A 1 237 ? 28.370 33.306 14.209 1.00 46.26 576 ARG A C 1
ATOM 1852 O O . ARG A 1 237 ? 29.285 33.046 13.422 1.00 46.83 576 ARG A O 1
ATOM 1860 N N . ALA A 1 238 ? 27.330 32.499 14.390 1.00 43.45 577 ALA A N 1
ATOM 1861 C CA . ALA A 1 238 ? 27.213 31.248 13.659 1.00 39.69 577 ALA A CA 1
ATOM 1862 C C . ALA A 1 238 ? 26.360 31.486 12.419 1.00 38.07 577 ALA A C 1
ATOM 1863 O O . ALA A 1 238 ? 25.197 31.084 12.355 1.00 38.44 577 ALA A O 1
ATOM 1865 N N . ALA A 1 239 ? 26.955 32.152 11.436 1.00 34.82 578 ALA A N 1
ATOM 1866 C CA . ALA A 1 239 ? 26.275 32.477 10.198 1.00 32.33 578 ALA A CA 1
ATOM 1867 C C . ALA A 1 239 ? 25.840 31.231 9.431 1.00 31.85 578 ALA A C 1
ATOM 1868 O O . ALA A 1 239 ? 24.786 31.226 8.809 1.00 31.74 578 ALA A O 1
ATOM 1870 N N . GLY A 1 240 ? 26.646 30.173 9.486 1.00 30.76 579 GLY A N 1
ATOM 1871 C CA . GLY A 1 240 ? 26.294 28.953 8.781 1.00 28.65 579 GLY A CA 1
ATOM 1872 C C . GLY A 1 240 ? 24.981 28.361 9.268 1.00 29.88 579 GLY A C 1
ATOM 1873 O O . GLY A 1 240 ? 24.177 27.875 8.476 1.00 32.35 579 GLY A O 1
ATOM 1874 N N . SER A 1 241 ? 24.762 28.397 10.577 1.00 28.92 580 SER A N 1
ATOM 1875 C CA . SER A 1 241 ? 23.549 27.859 11.171 1.00 28.40 580 SER A CA 1
ATOM 1876 C C . SER A 1 241 ? 22.360 28.741 10.834 1.00 26.80 580 SER A C 1
ATOM 1877 O O . SER A 1 241 ? 21.296 28.256 10.467 1.00 26.19 580 SER A O 1
ATOM 1880 N N . SER A 1 242 ? 22.554 30.047 10.954 1.00 26.33 581 SER A N 1
ATOM 1881 C CA . SER A 1 242 ? 21.491 30.990 10.664 1.00 25.81 581 SER A CA 1
ATOM 1882 C C . SER A 1 242 ? 21.056 30.924 9.210 1.00 25.31 581 SER A C 1
ATOM 1883 O O . SER A 1 242 ? 19.867 31.056 8.911 1.00 26.90 581 SER A O 1
ATOM 1886 N N . ALA A 1 243 ? 22.011 30.726 8.308 1.00 22.85 582 ALA A N 1
ATOM 1887 C CA . ALA A 1 243 ? 21.693 30.631 6.887 1.00 25.13 582 ALA A CA 1
ATOM 1888 C C . ALA A 1 243 ? 20.918 29.338 6.616 1.00 25.55 582 ALA A C 1
ATOM 1889 O O . ALA A 1 243 ? 20.043 29.299 5.757 1.00 25.61 582 ALA A O 1
ATOM 1891 N N . ALA A 1 244 ? 21.241 28.280 7.353 1.00 26.96 583 ALA A N 1
ATOM 1892 C CA . ALA A 1 244 ? 20.544 27.015 7.176 1.00 28.04 583 ALA A CA 1
ATOM 1893 C C . ALA A 1 244 ? 19.108 27.208 7.645 1.00 29.17 583 ALA A C 1
ATOM 1894 O O . ALA A 1 244 ? 18.157 26.844 6.946 1.00 27.24 583 ALA A O 1
ATOM 1896 N N . GLU A 1 245 ? 18.962 27.794 8.831 1.00 29.91 584 GLU A N 1
ATOM 1897 C CA . GLU A 1 245 ? 17.646 28.059 9.391 1.00 32.75 584 GLU A CA 1
ATOM 1898 C C . GLU A 1 245 ? 16.806 28.900 8.437 1.00 31.51 584 GLU A C 1
ATOM 1899 O O . GLU A 1 245 ? 15.629 28.616 8.237 1.00 33.68 584 GLU A O 1
ATOM 1905 N N . ILE A 1 246 ? 17.406 29.928 7.847 1.00 29.63 585 ILE A N 1
ATOM 1906 C CA . ILE A 1 246 ? 16.699 30.784 6.902 1.00 28.58 585 ILE A CA 1
ATOM 1907 C C . ILE A 1 246 ? 16.235 29.969 5.689 1.00 28.96 585 ILE A C 1
ATOM 1908 O O . ILE A 1 246 ? 15.050 29.960 5.346 1.00 28.62 585 ILE A O 1
ATOM 1913 N N . ALA A 1 247 ? 17.171 29.285 5.041 1.00 27.91 586 ALA A N 1
ATOM 1914 C CA . ALA A 1 247 ? 16.839 28.467 3.876 1.00 28.38 586 ALA A CA 1
ATOM 1915 C C . ALA A 1 247 ? 15.711 27.500 4.205 1.00 27.80 586 ALA A C 1
ATOM 1916 O O . ALA A 1 247 ? 14.796 27.304 3.410 1.00 29.16 586 ALA A O 1
ATOM 1918 N N . LEU A 1 248 ? 15.802 26.897 5.383 1.00 27.75 587 LEU A N 1
ATOM 1919 C CA . LEU A 1 248 ? 14.827 25.921 5.854 1.00 30.13 587 LEU A CA 1
ATOM 1920 C C . LEU A 1 248 ? 13.430 26.493 6.103 1.00 30.32 587 LEU A C 1
ATOM 1921 O O . LEU A 1 248 ? 12.434 25.836 5.823 1.00 31.45 587 LEU A O 1
ATOM 1926 N N . SER A 1 249 ? 13.352 27.711 6.623 1.00 31.54 588 SER A N 1
ATOM 1927 C CA . SER A 1 249 ? 12.058 28.322 6.864 1.00 33.93 588 SER A CA 1
ATOM 1928 C C . SER A 1 249 ? 11.452 28.627 5.504 1.00 34.15 588 SER A C 1
ATOM 1929 O O . SER A 1 249 ? 10.269 28.383 5.273 1.00 35.06 588 SER A O 1
ATOM 1932 N N . ILE A 1 250 ? 12.269 29.147 4.591 1.00 34.32 589 ILE A N 1
ATOM 1933 C CA . ILE A 1 250 ? 11.772 29.454 3.253 1.00 33.43 589 ILE A CA 1
ATOM 1934 C C . ILE A 1 250 ? 11.354 28.168 2.548 1.00 33.39 589 ILE A C 1
ATOM 1935 O O . ILE A 1 250 ? 10.310 28.125 1.913 1.00 32.66 589 ILE A O 1
ATOM 1940 N N . LEU A 1 251 ? 12.161 27.119 2.675 1.00 34.34 590 LEU A N 1
ATOM 1941 C CA . LEU A 1 251 ? 11.842 25.832 2.051 1.00 35.77 590 LEU A CA 1
ATOM 1942 C C . LEU A 1 251 ? 10.516 25.294 2.565 1.00 37.10 590 LEU A C 1
ATOM 1943 O O . LEU A 1 251 ? 9.728 24.723 1.813 1.00 38.45 590 LEU A O 1
ATOM 1948 N N . ASP A 1 252 ? 10.288 25.479 3.858 1.00 39.07 591 ASP A N 1
ATOM 1949 C CA . ASP A 1 252 ? 9.078 25.025 4.515 1.00 40.90 591 ASP A CA 1
ATOM 1950 C C . ASP A 1 252 ? 7.907 25.943 4.178 1.00 43.00 591 ASP A C 1
ATOM 1951 O O . ASP A 1 252 ? 6.743 25.567 4.329 1.00 42.47 591 ASP A O 1
ATOM 1956 N N . LYS A 1 253 ? 8.227 27.146 3.710 1.00 43.00 592 LYS A N 1
ATOM 1957 C CA . LYS A 1 253 ? 7.210 28.124 3.344 1.00 44.61 592 LYS A CA 1
ATOM 1958 C C . LYS A 1 253 ? 6.597 27.786 1.983 1.00 44.36 592 LYS A C 1
ATOM 1959 O O . LYS A 1 253 ? 5.412 28.018 1.749 1.00 45.51 592 LYS A O 1
ATOM 1965 N N . LYS A 1 254 ? 7.409 27.239 1.087 1.00 43.31 593 LYS A N 1
ATOM 1966 C CA . LYS A 1 254 ? 6.933 26.869 -0.235 1.00 41.38 593 LYS A CA 1
ATOM 1967 C C . LYS A 1 254 ? 6.610 25.386 -0.264 1.00 40.13 593 LYS A C 1
ATOM 1968 O O . LYS A 1 254 ? 6.527 24.783 -1.325 1.00 40.02 593 LYS A O 1
ATOM 1974 N N . GLY A 1 255 ? 6.442 24.800 0.916 1.00 38.83 594 GLY A N 1
ATOM 1975 C CA . GLY A 1 255 ? 6.103 23.393 1.006 1.00 37.34 594 GLY A CA 1
ATOM 1976 C C . GLY A 1 255 ? 7.055 22.407 0.361 1.00 38.22 594 GLY A C 1
ATOM 1977 O O . GLY A 1 255 ? 6.674 21.271 0.109 1.00 36.01 594 GLY A O 1
ATOM 1978 N N . ILE A 1 256 ? 8.293 22.819 0.093 1.00 41.61 595 ILE A N 1
ATOM 1979 C CA . ILE A 1 256 ? 9.273 21.912 -0.521 1.00 41.39 595 ILE A CA 1
ATOM 1980 C C . ILE A 1 256 ? 9.877 20.952 0.504 1.00 41.20 595 ILE A C 1
ATOM 1981 O O . ILE A 1 256 ? 10.110 19.784 0.202 1.00 42.85 595 ILE A O 1
ATOM 1986 N N . TYR A 1 257 ? 10.126 21.437 1.714 1.00 41.64 596 TYR A N 1
ATOM 1987 C CA . TYR A 1 257 ? 10.655 20.579 2.767 1.00 42.66 596 TYR A CA 1
ATOM 1988 C C . TYR A 1 257 ? 10.000 20.925 4.106 1.00 45.31 596 TYR A C 1
ATOM 1989 O O . TYR A 1 257 ? 10.234 21.993 4.657 1.00 44.39 596 TYR A O 1
ATOM 1998 N N . PRO A 1 258 ? 9.171 20.011 4.643 1.00 49.41 597 PRO A N 1
ATOM 1999 C CA . PRO A 1 258 ? 8.434 20.136 5.911 1.00 52.09 597 PRO A CA 1
ATOM 2000 C C . PRO A 1 258 ? 9.262 20.555 7.132 1.00 53.39 597 PRO A C 1
ATOM 2001 O O . PRO A 1 258 ? 10.503 20.428 7.072 1.00 54.30 597 PRO A O 1
#

Secondary structure (DSSP, 8-state):
--SS-EEEE---HHHHHTTTEEEEEEEEETTTTEEEEE-HHHHHS-B--GGGGHHHHHHHHHHHTSS-SS---B-------SSTTTSS-B-HHHHHHHT-HHHHHHHHHHH-HHHHHHHHHHTT-TT---S-TTTTTTSSSS-B-HHHHHHHHHHHHHTTT---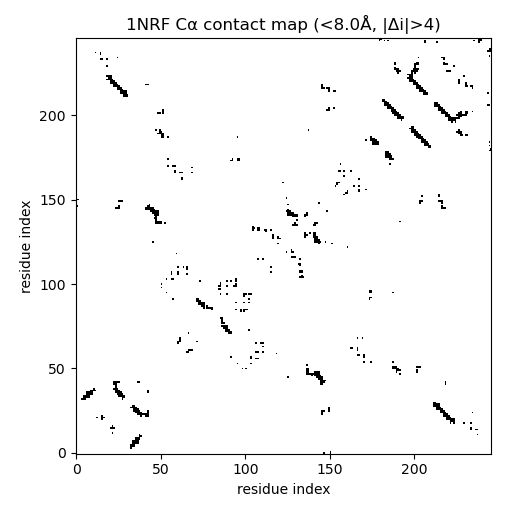HHHHHHHHHHHEEEEETTEEEEEEEEEEE-SSS-EEEEEEEEEE-SS-EEEEEEEEEES-S-HHHHHHHHHHHHHHHTTS--

Foldseek 3Di:
DDPPAEEAEDALVVLQVVVQKDAKKWKAWPVRSYIYMYDVPRQADKWQQALQCLLVLQLVLCLVVVAHLPGFWDADDQDPDPDVQLRGIDGSLSCQVVVNLVSSLVSQVVCDPVNQLVSCVLLVQAVSFADGSNARSAPTRGIHGQNRLQVSLVCLVVVVSVGPPRSSVSSQVSFFDDAPPAKTWGWGKGKHDDDDLKIKMKIWTWMDGPPIIMTMIIIIIRNDPPNRVSRNSSNVVVCVVVPNHD

Nearest PDB structures (foldseek):
  1nrf-assembly1_A  TM=1.004E+00  e=3.554E-55  Bacillus licheniformis
  6o9s-assembly1_A  TM=9.410E-01  e=1.531E-27  Staphylococcus aureus
  1xa1-assembly2_B  TM=9.379E-01  e=6.289E-27  Staphylococcus aureus
  3q7v-assembly2_B  TM=9.420E-01  e=4.136E-26  Staphylococcus aureus
  3uy6-assembly2_B  TM=9.421E-01  e=1.000E-25  Staphylococcus aureus